Protein AF-A0A9Q9FBP3-F1 (afdb_monomer)

InterPro domains:
  IPR009071 High mobility group box domain [PF00505] (24-91)
  IPR009071 High mobility group box domain [PF00505] (120-173)
  IPR009071 High mobility group box domain [PS50118] (24-91)
  IPR009071 High mobility group box domain [PS50118] (116-171)
  IPR009071 High mobility group box domain [SM00398] (23-92)
  IPR009071 High mobility group box domain [SM00398] (115-180)
  IPR036910 High mobility group box domain superfamily [G3DSA:1.10.30.10] (6-109)
  IPR036910 High mobility group box domain superfamily [G3DSA:1.10.30.10] (110-177)
  IPR036910 High mobility group box domain superfamily [SSF47095] (11-102)
  IPR036910 High mobility group box domain superfamily [SSF47095] (113-172)
  IPR050342 High Mobility Group Box (HMGB) [PTHR48112] (10-95)

pLDDT: mean 87.22, std 14.71, range [35.69, 97.06]

Sequence (181 aa):
MVTEKSKKPKSKTAVKRRKDPNAPKKPMSGYFIFGQEQRKKNEELSKLPVAEQGRAISEMWKKLTDEEREEYNKISNKERELYQAKVEEYKKSAEYHEYLEKVAADEEAAGKKKKGVKKVTGYNEFFKAVRKAVSEENPNFTMMETTSAVAKRWKELSDDEKAVYNKIAEEKNVKAGLVGR

Solvent-accessible surface area (backbone atoms only — not comparable to full-atom values): 10666 Å² total; per-residue (Å²): 137,84,83,80,79,81,78,76,79,81,73,78,80,73,82,78,75,8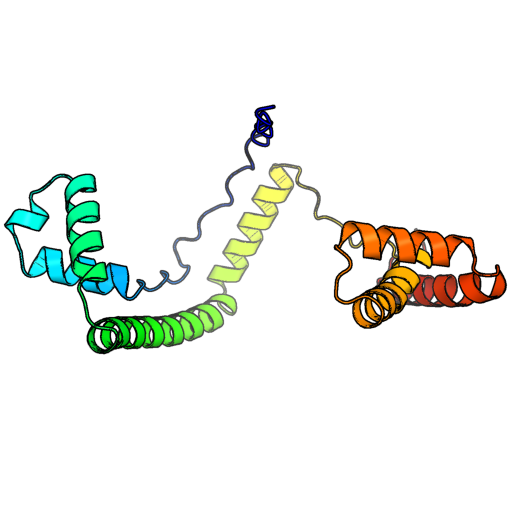3,81,71,89,84,58,76,74,81,60,59,51,24,69,54,51,50,45,51,49,49,37,70,75,30,61,68,52,56,71,42,58,71,70,58,35,52,51,54,44,52,55,53,59,70,70,48,52,72,68,64,49,46,52,34,40,51,55,24,48,54,44,41,52,55,41,49,53,51,44,60,52,44,67,71,36,69,69,45,51,54,49,50,51,53,50,50,53,54,34,54,76,67,65,55,72,77,84,68,89,72,78,56,45,22,64,59,50,45,45,60,61,43,40,53,52,46,40,67,79,34,73,84,52,49,75,68,54,37,51,50,53,38,55,50,53,62,69,72,50,53,71,70,63,49,45,56,28,35,49,56,18,48,55,52,22,48,77,67,70,68,63,90,129

Nearest PDB structures (foldseek):
  5jgh-assembly1_A  TM=6.356E-01  e=1.371E-04  Saccharomyces cerevisiae S288C
  6t78-assembly1_A  TM=9.106E-01  e=2.475E-02  Homo sapiens
  6l6y-assembly2_F  TM=9.025E-01  e=7.412E-02  Mus musculus
  6jrp-assembly2_D  TM=8.856E-01  e=2.095E-01  Homo sapiens
  7m5w-assembly1_A  TM=4.058E-01  e=2.639E-01  Homo sapiens

Mean predicted aligned error: 12.01 Å

Organism: Encephalitozoon hellem (NCBI:txid27973)

Radius of gyration: 26.15 Å; Cα contacts (8 Å, |Δi|>4): 112; chains: 1; bounding box: 51×41×74 Å

Structure (mmCIF, N/CA/C/O backbone):
data_AF-A0A9Q9FBP3-F1
#
_entry.id   AF-A0A9Q9FBP3-F1
#
loop_
_atom_site.group_PDB
_atom_site.id
_atom_site.type_symbol
_atom_site.label_atom_id
_atom_site.label_alt_id
_atom_site.label_comp_id
_atom_site.label_asym_id
_atom_site.label_entity_id
_atom_site.label_seq_id
_atom_site.pdbx_PDB_ins_code
_atom_site.Cartn_x
_atom_site.Cartn_y
_atom_site.Cartn_z
_atom_site.occupancy
_atom_site.B_iso_or_equiv
_atom_site.auth_seq_id
_atom_site.auth_comp_id
_atom_site.auth_asym_id
_atom_site.auth_atom_id
_atom_site.pdbx_PDB_model_num
ATOM 1 N N . MET A 1 1 ? -27.778 -25.414 -9.910 1.00 37.84 1 MET A N 1
ATOM 2 C CA . MET A 1 1 ? -26.345 -25.641 -10.202 1.00 37.84 1 MET A CA 1
ATOM 3 C C . MET A 1 1 ? -25.537 -24.716 -9.304 1.00 37.84 1 MET A C 1
ATOM 5 O O . MET A 1 1 ? -25.553 -23.512 -9.517 1.00 37.84 1 MET A O 1
ATOM 9 N N . VAL A 1 2 ? -24.952 -25.243 -8.226 1.00 38.62 2 VAL A N 1
ATOM 10 C CA . VAL A 1 2 ? -24.187 -24.454 -7.246 1.00 38.62 2 VAL A CA 1
ATOM 11 C C . VAL A 1 2 ? -22.734 -24.443 -7.707 1.00 38.62 2 VAL A C 1
ATOM 13 O O . VAL A 1 2 ? -22.099 -25.490 -7.771 1.00 38.62 2 VAL A O 1
ATOM 16 N N . THR A 1 3 ? -22.219 -23.278 -8.097 1.00 38.94 3 THR A N 1
ATOM 17 C CA . THR A 1 3 ? -20.833 -23.137 -8.554 1.00 38.94 3 THR A CA 1
ATOM 18 C C . THR A 1 3 ? -19.877 -23.276 -7.373 1.00 38.94 3 THR A C 1
ATOM 20 O O . THR A 1 3 ? -19.788 -22.390 -6.518 1.00 38.94 3 THR A O 1
ATOM 23 N N . GLU A 1 4 ? -19.157 -24.391 -7.341 1.00 35.69 4 GLU A N 1
ATOM 24 C CA . GLU A 1 4 ? -18.071 -24.671 -6.413 1.00 35.69 4 GLU A CA 1
ATOM 25 C C . GLU A 1 4 ? -16.919 -23.670 -6.618 1.00 35.69 4 GLU A C 1
ATOM 27 O O . GLU A 1 4 ? -16.245 -23.640 -7.650 1.00 35.69 4 GLU A O 1
ATOM 32 N N . LYS A 1 5 ? -16.700 -22.795 -5.628 1.00 42.22 5 LYS A N 1
ATOM 33 C CA . LYS A 1 5 ? -15.559 -21.871 -5.606 1.00 42.22 5 LYS A CA 1
ATOM 34 C C . LYS A 1 5 ? -14.279 -22.661 -5.330 1.00 42.22 5 LYS A C 1
ATOM 36 O O . LYS A 1 5 ? -13.933 -22.918 -4.179 1.00 42.22 5 LYS A O 1
ATOM 41 N N . SER A 1 6 ? -13.558 -22.990 -6.399 1.00 40.69 6 SER A N 1
ATOM 42 C CA . SER A 1 6 ? -12.201 -23.543 -6.363 1.00 40.69 6 SER A CA 1
ATOM 43 C C . SER A 1 6 ? -11.277 -22.694 -5.470 1.00 40.69 6 SER A C 1
ATOM 45 O O . SER A 1 6 ? -10.972 -21.531 -5.762 1.00 40.69 6 SER A O 1
ATOM 47 N N . LYS A 1 7 ? -10.850 -23.262 -4.332 1.00 44.09 7 LYS A N 1
ATOM 48 C CA . LYS A 1 7 ? -9.853 -22.666 -3.431 1.00 44.09 7 LYS A CA 1
ATOM 49 C C . LYS A 1 7 ? -8.485 -22.731 -4.112 1.00 44.09 7 LYS A C 1
ATOM 51 O O . LYS A 1 7 ? -7.879 -23.795 -4.190 1.00 44.09 7 LYS A O 1
ATOM 56 N N . LYS A 1 8 ? -7.972 -21.579 -4.561 1.00 42.16 8 LYS A N 1
ATOM 57 C CA . LYS A 1 8 ? -6.578 -21.446 -5.019 1.00 42.16 8 LYS A CA 1
ATOM 58 C C . LYS A 1 8 ? -5.611 -21.986 -3.947 1.00 42.16 8 LYS A C 1
ATOM 60 O O . LYS A 1 8 ? -5.761 -21.621 -2.776 1.00 42.16 8 LYS A O 1
ATOM 65 N N . PRO A 1 9 ? -4.596 -22.788 -4.317 1.00 40.78 9 PRO A N 1
ATOM 66 C CA . PRO A 1 9 ? -3.584 -23.243 -3.373 1.00 40.78 9 PRO A CA 1
ATOM 67 C C . PRO A 1 9 ? -2.796 -22.041 -2.833 1.00 40.78 9 PRO A C 1
ATOM 69 O O . PRO A 1 9 ? -2.360 -21.172 -3.593 1.00 40.78 9 PRO A O 1
ATOM 72 N N . LYS A 1 10 ? -2.624 -21.979 -1.505 1.00 47.78 10 LYS A N 1
ATOM 73 C CA . LYS A 1 10 ? -1.784 -20.970 -0.846 1.00 47.78 10 LYS A CA 1
ATOM 74 C C . LYS A 1 10 ? -0.355 -21.117 -1.372 1.00 47.78 10 LYS A C 1
ATOM 76 O O . LYS A 1 10 ? 0.233 -22.191 -1.276 1.00 47.78 10 LYS A O 1
ATOM 81 N N . SER A 1 11 ? 0.188 -20.048 -1.955 1.00 46.25 11 SER A N 1
ATOM 82 C CA . SER A 1 11 ? 1.556 -20.036 -2.473 1.00 46.25 11 SER A CA 1
ATOM 83 C C . SER A 1 11 ? 2.546 -20.429 -1.377 1.00 46.25 11 SER A C 1
ATOM 85 O O . SER A 1 11 ? 2.450 -19.917 -0.259 1.00 46.25 11 SER A O 1
ATOM 87 N N . LYS A 1 12 ? 3.511 -21.288 -1.727 1.00 48.78 12 LYS A N 1
ATOM 88 C CA . LYS A 1 12 ? 4.673 -21.645 -0.903 1.00 48.78 12 LYS A CA 1
ATOM 89 C C . LYS A 1 12 ? 5.255 -20.385 -0.248 1.00 48.78 12 LYS A C 1
ATOM 91 O O . LYS A 1 12 ? 5.416 -19.355 -0.901 1.00 48.78 12 LYS A O 1
ATOM 96 N N . THR A 1 13 ? 5.483 -20.481 1.054 1.00 48.34 13 THR A N 1
ATOM 97 C CA . THR A 1 13 ? 5.860 -19.435 2.008 1.00 48.34 13 THR A CA 1
ATOM 98 C C . THR A 1 13 ? 6.880 -18.461 1.418 1.00 48.34 13 THR A C 1
ATOM 100 O O . THR A 1 13 ? 8.051 -18.789 1.242 1.00 48.34 13 THR A O 1
ATOM 103 N N . ALA A 1 14 ? 6.443 -17.242 1.098 1.00 61.56 14 ALA A N 1
ATOM 104 C CA . AL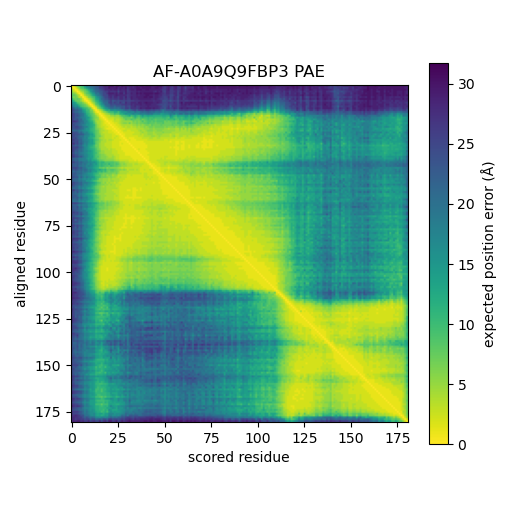A A 1 14 ? 7.366 -16.170 0.768 1.00 61.56 14 ALA A CA 1
ATOM 105 C C . ALA A 1 14 ? 8.224 -15.893 2.010 1.00 61.56 14 ALA A C 1
ATOM 107 O O . ALA A 1 14 ? 7.682 -15.534 3.054 1.00 61.56 14 ALA A O 1
ATOM 108 N N . VAL A 1 15 ? 9.546 -16.069 1.900 1.00 61.50 15 VAL A N 1
ATOM 109 C CA . VAL A 1 15 ? 10.504 -15.665 2.943 1.00 61.50 15 VAL A CA 1
ATOM 110 C C . VAL A 1 15 ? 10.165 -14.237 3.371 1.00 61.50 15 VAL A C 1
ATOM 112 O O . VAL A 1 15 ? 10.168 -13.325 2.532 1.00 61.50 15 VAL A O 1
ATOM 115 N N . LYS A 1 16 ? 9.791 -14.078 4.645 1.00 74.00 16 LYS A N 1
ATOM 116 C CA . LYS A 1 16 ? 9.360 -12.808 5.231 1.00 74.00 16 LYS A CA 1
ATOM 117 C C . LYS A 1 16 ? 10.550 -11.855 5.201 1.00 74.00 16 LYS A C 1
ATOM 119 O O . LYS A 1 16 ? 11.597 -12.171 5.750 1.00 74.00 16 LYS A O 1
ATOM 124 N N . ARG A 1 17 ? 10.398 -10.709 4.532 1.00 81.31 17 ARG A N 1
ATOM 125 C CA . ARG A 1 17 ? 11.453 -9.687 4.483 1.00 81.31 17 ARG A CA 1
ATOM 126 C C . ARG A 1 17 ? 11.797 -9.200 5.893 1.00 81.31 17 ARG A C 1
ATOM 128 O O . ARG A 1 17 ? 10.901 -9.080 6.736 1.00 81.31 17 ARG A O 1
ATOM 135 N N . ARG A 1 18 ? 13.078 -8.886 6.111 1.00 88.25 18 ARG A N 1
ATOM 136 C CA . ARG A 1 18 ? 13.599 -8.272 7.338 1.00 88.25 18 ARG A CA 1
ATOM 137 C C . ARG A 1 18 ? 12.779 -7.037 7.713 1.00 88.25 18 ARG A C 1
ATOM 139 O O . ARG A 1 18 ? 12.443 -6.220 6.853 1.00 88.25 18 ARG A O 1
ATOM 146 N N . LYS A 1 19 ? 12.451 -6.906 8.998 1.00 89.06 19 LYS A N 1
ATOM 147 C CA . LYS A 1 19 ? 11.794 -5.717 9.550 1.00 89.06 19 LYS A CA 1
ATOM 148 C C . LYS A 1 19 ? 12.861 -4.695 9.933 1.00 89.06 19 LYS A C 1
ATOM 150 O O . LYS A 1 19 ? 13.826 -5.062 10.589 1.00 89.06 19 LYS A O 1
ATOM 155 N N . ASP A 1 20 ? 12.661 -3.444 9.539 1.00 91.19 20 ASP A N 1
ATOM 156 C CA . ASP A 1 20 ? 13.506 -2.338 9.979 1.00 91.19 20 ASP A CA 1
ATOM 157 C C . ASP A 1 20 ? 13.007 -1.772 11.331 1.00 91.19 20 ASP A C 1
ATOM 159 O O . ASP A 1 20 ? 11.808 -1.464 11.425 1.00 91.19 20 ASP A O 1
ATOM 163 N N . PRO A 1 21 ? 13.864 -1.675 12.370 1.00 91.50 21 PRO A N 1
ATOM 164 C CA . PRO A 1 21 ? 13.528 -1.069 13.662 1.00 91.50 21 PRO A CA 1
ATOM 165 C C . PRO A 1 21 ? 13.537 0.475 13.675 1.00 91.50 21 PRO A C 1
ATOM 167 O O . PRO A 1 21 ? 12.814 1.064 14.475 1.00 91.50 21 PRO A O 1
ATOM 170 N N . ASN A 1 22 ? 14.304 1.115 12.794 1.00 90.88 22 ASN A N 1
ATOM 171 C CA . ASN A 1 22 ? 14.457 2.565 12.640 1.00 90.88 22 ASN A CA 1
ATOM 172 C C . ASN A 1 22 ? 13.390 3.184 11.720 1.00 90.88 22 ASN A C 1
ATOM 174 O O . ASN A 1 22 ? 13.191 4.400 11.717 1.00 90.88 22 ASN A O 1
ATOM 178 N N . ALA A 1 23 ? 12.677 2.364 10.943 1.00 92.69 23 ALA A N 1
ATOM 179 C CA . ALA A 1 23 ? 11.599 2.843 10.088 1.00 92.69 23 ALA A CA 1
ATOM 180 C C . ALA A 1 23 ? 10.486 3.537 10.905 1.00 92.69 23 ALA A C 1
ATOM 182 O O . ALA A 1 23 ? 9.965 2.946 11.860 1.00 92.69 23 ALA A O 1
ATOM 183 N N . PRO A 1 24 ? 10.028 4.738 10.488 1.00 93.81 24 PRO A N 1
ATOM 184 C CA . PRO A 1 24 ? 8.934 5.431 11.152 1.00 93.81 24 PRO A CA 1
ATOM 185 C C . PRO A 1 24 ? 7.703 4.530 11.322 1.00 93.81 24 PRO A C 1
ATOM 187 O O . PRO A 1 24 ? 7.322 3.760 10.428 1.00 93.81 24 PRO A O 1
ATOM 190 N N . LYS A 1 25 ? 7.046 4.633 12.480 1.00 93.31 25 LYS A N 1
ATOM 191 C CA . LYS A 1 25 ? 5.833 3.865 12.7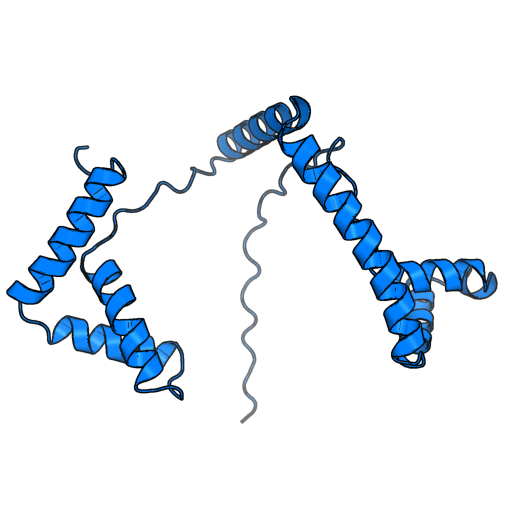77 1.00 93.31 25 LYS A CA 1
ATOM 192 C C . LYS A 1 25 ? 4.645 4.450 12.018 1.00 93.31 25 LYS A C 1
ATOM 194 O O . LYS A 1 25 ? 4.432 5.657 12.034 1.00 93.31 25 LYS A O 1
ATOM 199 N N . LYS A 1 26 ? 3.860 3.583 11.372 1.00 93.50 26 LYS A N 1
ATOM 200 C CA . LYS A 1 26 ? 2.644 3.995 10.659 1.00 93.50 26 LYS A CA 1
ATOM 201 C C . LYS A 1 26 ? 1.638 4.632 11.630 1.00 93.50 26 LYS A C 1
ATOM 203 O O . LYS A 1 26 ? 1.470 4.090 12.727 1.00 93.50 26 LYS A O 1
ATOM 208 N N . PRO A 1 27 ? 0.961 5.718 11.222 1.00 94.69 27 PRO A N 1
ATOM 209 C CA . PRO A 1 27 ? -0.069 6.361 12.027 1.00 94.69 27 PRO A CA 1
ATOM 210 C C . PRO A 1 27 ? -1.285 5.444 12.166 1.00 94.69 27 PRO A C 1
ATOM 212 O O . PRO A 1 27 ? -1.474 4.503 11.383 1.00 94.69 27 PRO A O 1
ATOM 215 N N . MET A 1 28 ? -2.118 5.720 13.164 1.00 95.00 28 MET A N 1
ATOM 216 C CA . MET A 1 28 ? -3.365 4.986 13.356 1.00 95.00 28 MET A CA 1
ATOM 217 C C . MET A 1 28 ? -4.454 5.537 12.433 1.00 95.00 28 MET A C 1
ATOM 219 O O . MET A 1 28 ? -4.471 6.723 12.109 1.00 95.00 28 MET A O 1
ATOM 223 N N . SER A 1 29 ? -5.370 4.674 11.987 1.00 96.31 29 SER A N 1
ATOM 224 C CA . SER A 1 29 ? -6.563 5.139 11.270 1.00 96.31 29 SER A CA 1
ATOM 225 C C . SER A 1 29 ? -7.538 5.815 12.237 1.00 96.31 29 SER A C 1
ATOM 227 O O . SER A 1 29 ? -7.514 5.511 13.432 1.00 96.31 29 SER A O 1
ATOM 229 N N . GLY A 1 30 ? -8.451 6.647 11.723 1.00 96.44 30 GLY A N 1
ATOM 230 C CA . GLY A 1 30 ? -9.498 7.288 12.533 1.00 96.44 30 GLY A CA 1
ATOM 231 C C . GLY A 1 30 ? -10.260 6.292 13.416 1.00 96.44 30 GLY A C 1
ATOM 232 O O . GLY A 1 30 ? -10.388 6.496 14.618 1.00 96.44 30 GLY A O 1
ATOM 233 N N . TYR A 1 31 ? -10.627 5.134 12.859 1.00 96.56 31 TYR A N 1
ATOM 234 C CA . TYR A 1 31 ? -11.240 4.031 13.610 1.00 96.56 31 TYR A CA 1
ATOM 235 C C . TYR A 1 31 ? -10.404 3.546 14.809 1.00 96.56 31 TYR A C 1
ATOM 237 O O . TYR A 1 31 ? -10.941 3.307 15.890 1.00 96.56 31 TYR A O 1
ATOM 245 N N . PHE A 1 32 ? -9.087 3.383 14.648 1.00 96.12 32 PHE A N 1
ATOM 246 C CA . PHE A 1 32 ? -8.222 2.942 15.747 1.00 96.12 32 PHE A CA 1
ATOM 247 C C . PHE A 1 32 ? -8.003 4.042 16.787 1.00 96.12 32 PHE A C 1
ATOM 249 O O . PHE A 1 32 ? -7.893 3.723 17.971 1.00 96.12 32 PHE A O 1
ATOM 256 N N . ILE A 1 33 ? -7.970 5.309 16.365 1.00 96.69 33 ILE A N 1
ATOM 257 C CA . ILE A 1 33 ? -7.927 6.467 17.268 1.00 96.69 33 ILE A CA 1
ATOM 258 C C . ILE A 1 33 ? -9.190 6.473 18.135 1.00 96.69 33 ILE A C 1
ATOM 260 O O . ILE A 1 33 ? -9.081 6.419 19.360 1.00 96.69 33 ILE A O 1
ATOM 264 N N . PHE A 1 34 ? -10.368 6.394 17.511 1.00 96.75 34 PHE A N 1
ATOM 265 C CA . PHE A 1 34 ? -11.647 6.251 18.207 1.00 96.75 34 PHE A CA 1
ATOM 266 C C . PHE A 1 34 ? -11.654 5.048 19.152 1.00 96.75 34 PHE A C 1
ATOM 268 O O . PHE A 1 34 ? -11.988 5.174 20.326 1.00 96.75 34 PHE A O 1
ATOM 275 N N . GLY A 1 35 ? -11.223 3.876 18.683 1.00 95.94 35 GLY A N 1
ATOM 276 C CA . GLY A 1 35 ? -11.174 2.674 19.510 1.00 95.94 35 GLY A CA 1
ATOM 277 C C . GLY A 1 35 ? -10.257 2.806 20.730 1.00 95.94 35 GLY A C 1
ATOM 278 O O . GLY A 1 35 ? -10.575 2.271 21.790 1.00 95.94 35 GLY A O 1
ATOM 279 N N . GLN A 1 36 ? -9.133 3.521 20.621 1.00 95.56 36 GLN A N 1
ATOM 280 C CA . GLN A 1 36 ? -8.300 3.837 21.785 1.00 95.56 36 GLN A CA 1
ATOM 281 C C . GLN A 1 36 ? -9.003 4.786 22.752 1.00 95.56 36 GLN A C 1
ATOM 283 O O . GLN A 1 36 ? -8.917 4.575 23.959 1.00 95.56 36 GLN A O 1
ATOM 288 N N . GLU A 1 37 ? -9.706 5.800 22.247 1.00 95.56 37 GLU A N 1
ATOM 289 C CA . GLU A 1 37 ? -10.491 6.692 23.098 1.00 95.56 37 GLU A CA 1
ATOM 290 C C . GLU A 1 37 ? -11.603 5.950 23.834 1.00 95.56 37 GLU A C 1
ATOM 292 O O . GLU A 1 37 ? -11.755 6.137 25.036 1.00 95.56 37 GLU A O 1
ATOM 297 N N . GLN A 1 38 ? -12.338 5.066 23.158 1.00 95.19 38 GLN A N 1
ATOM 298 C CA . GLN A 1 38 ? -13.415 4.304 23.791 1.00 95.19 38 GLN A CA 1
ATOM 299 C C . GLN A 1 38 ? -12.895 3.369 24.883 1.00 95.19 38 GLN A C 1
ATOM 301 O O . GLN A 1 38 ? -13.497 3.285 25.948 1.00 95.19 38 GLN A O 1
ATOM 306 N N . ARG A 1 39 ? -11.738 2.726 24.678 1.00 93.38 39 ARG A N 1
ATOM 307 C CA . ARG A 1 39 ? -11.090 1.923 25.733 1.00 93.38 39 ARG A CA 1
ATOM 308 C C . ARG A 1 39 ? -10.626 2.761 26.924 1.00 93.38 39 ARG A C 1
ATOM 310 O O . ARG A 1 39 ? -10.617 2.254 28.035 1.00 93.38 39 ARG A O 1
ATOM 317 N N . LYS A 1 40 ? -10.219 4.016 26.702 1.00 93.81 40 LYS A N 1
ATOM 318 C CA . LYS A 1 40 ? -9.843 4.943 27.785 1.00 93.81 40 LYS A CA 1
ATOM 319 C C . LYS A 1 40 ? -11.064 5.477 28.532 1.00 93.81 40 LYS A C 1
ATOM 321 O O . LYS A 1 40 ? -11.003 5.646 29.741 1.00 93.81 40 LYS A O 1
ATOM 326 N N . LYS A 1 41 ? -12.152 5.756 27.808 1.00 93.62 41 LYS A N 1
ATOM 327 C CA . LYS A 1 41 ? -13.414 6.274 28.355 1.00 93.62 41 LYS A CA 1
ATOM 328 C C . LYS A 1 41 ? -14.202 5.195 29.102 1.00 93.62 41 LYS A C 1
ATOM 330 O O . LYS A 1 41 ? -14.911 5.517 30.046 1.00 93.62 41 LYS A O 1
ATOM 335 N N . ASN A 1 42 ? -14.086 3.935 28.685 1.00 91.88 42 ASN A N 1
ATOM 336 C CA . ASN A 1 42 ? -14.807 2.812 29.267 1.00 91.88 42 ASN A CA 1
ATOM 337 C C . ASN A 1 42 ? -13.826 1.733 29.755 1.00 91.88 42 ASN A C 1
ATOM 339 O O . ASN A 1 42 ? -13.356 0.894 28.984 1.00 91.88 42 ASN A O 1
ATOM 343 N N . GLU A 1 43 ? -13.530 1.755 31.055 1.00 91.44 43 GLU A N 1
ATOM 344 C CA . GLU A 1 43 ? -12.624 0.794 31.690 1.00 91.44 43 GLU A CA 1
ATOM 345 C C . GLU A 1 43 ? -13.148 -0.647 31.580 1.00 91.44 43 GLU A C 1
ATOM 347 O O . GLU A 1 43 ? -12.374 -1.571 31.330 1.00 91.44 43 GLU A O 1
ATOM 352 N N . GLU A 1 44 ? -14.463 -0.848 31.661 1.00 90.12 44 GLU A N 1
ATOM 353 C CA . GLU A 1 44 ? -15.080 -2.170 31.526 1.00 90.12 44 GLU A CA 1
ATOM 354 C C . GLU A 1 44 ? -14.873 -2.733 30.118 1.00 90.12 44 GLU A C 1
ATOM 356 O O . GLU A 1 44 ? -14.512 -3.899 29.957 1.00 90.12 44 GLU A O 1
ATOM 361 N N . LEU A 1 45 ? -14.970 -1.882 29.089 1.00 90.62 45 LEU A N 1
ATOM 362 C CA . LEU A 1 45 ? -14.602 -2.250 27.722 1.00 90.62 45 LEU A CA 1
ATOM 363 C C . LEU A 1 45 ? -13.126 -2.663 27.636 1.00 90.62 45 LEU A C 1
ATOM 365 O O . LEU A 1 45 ? -12.802 -3.584 26.895 1.00 90.62 45 LEU A O 1
ATOM 369 N N . SER A 1 46 ? -12.226 -2.029 28.390 1.00 90.25 46 SER A N 1
ATOM 370 C CA . SER A 1 46 ? -10.796 -2.371 28.377 1.00 90.25 46 SER A CA 1
ATOM 371 C C . SER A 1 46 ? -10.476 -3.728 29.026 1.00 90.25 46 SER A C 1
ATOM 373 O O . SER A 1 46 ? -9.497 -4.367 28.632 1.00 90.25 46 SER A O 1
ATOM 375 N N . LYS A 1 47 ? -11.321 -4.191 29.959 1.00 92.50 47 LYS A N 1
ATOM 376 C CA . LYS A 1 47 ? -11.196 -5.484 30.658 1.00 92.50 47 LYS A CA 1
ATOM 377 C C . LYS A 1 47 ? -11.730 -6.664 29.845 1.00 92.50 47 LYS A C 1
ATOM 379 O O . LYS A 1 47 ? -11.360 -7.807 30.109 1.00 92.50 47 LYS A O 1
ATOM 384 N N . LEU A 1 48 ? -12.583 -6.410 28.850 1.00 93.50 48 LEU A N 1
ATOM 385 C CA . LEU A 1 48 ? -13.116 -7.459 27.982 1.00 93.50 48 LEU A CA 1
ATOM 386 C C . LEU A 1 48 ? -12.018 -8.102 27.116 1.00 93.50 48 LEU A C 1
ATOM 388 O O . LEU A 1 48 ? -11.015 -7.460 26.797 1.00 93.50 48 LEU A O 1
ATOM 392 N N . PRO A 1 49 ? -12.207 -9.343 26.635 1.00 96.19 49 PRO A N 1
ATOM 393 C CA . PRO A 1 49 ? -11.313 -9.938 25.646 1.00 96.19 49 PRO A CA 1
ATOM 394 C C . PRO A 1 49 ? -11.212 -9.071 24.386 1.00 96.19 49 PRO A C 1
ATOM 396 O O . PRO A 1 49 ? -12.221 -8.566 23.897 1.00 96.19 49 PRO A O 1
ATOM 399 N N . VAL A 1 50 ? -10.014 -8.950 23.801 1.00 93.12 50 VAL A N 1
ATOM 400 C CA . VAL A 1 50 ? -9.734 -8.074 22.638 1.00 93.12 50 VAL A CA 1
ATOM 401 C C . VAL A 1 50 ? -10.731 -8.264 21.484 1.00 93.12 50 VAL A C 1
ATOM 403 O O . VAL A 1 50 ? -11.090 -7.295 20.812 1.00 93.12 50 VAL A O 1
ATOM 406 N N . ALA A 1 51 ? -11.204 -9.494 21.265 1.00 95.12 51 ALA A N 1
ATOM 407 C CA . ALA A 1 51 ? -12.222 -9.798 20.262 1.00 95.12 51 ALA A CA 1
ATOM 408 C C . ALA A 1 51 ? -13.565 -9.099 20.550 1.00 95.12 51 ALA A C 1
ATOM 410 O O . ALA A 1 51 ? -14.132 -8.481 19.648 1.00 95.12 51 ALA A O 1
ATOM 411 N N . GLU A 1 52 ? -14.036 -9.137 21.797 1.00 95.12 52 GLU A N 1
ATOM 412 C CA . GLU A 1 52 ? -15.277 -8.478 22.221 1.00 95.12 52 GLU A CA 1
ATOM 413 C C . GLU A 1 52 ? -15.122 -6.954 22.236 1.00 95.12 52 GLU A C 1
ATOM 415 O O . GLU A 1 52 ? -16.014 -6.245 21.771 1.00 95.12 52 GLU A O 1
ATOM 420 N N . GLN A 1 53 ? -13.947 -6.441 22.632 1.00 94.62 53 GLN A N 1
ATOM 421 C CA . GLN A 1 53 ? -13.6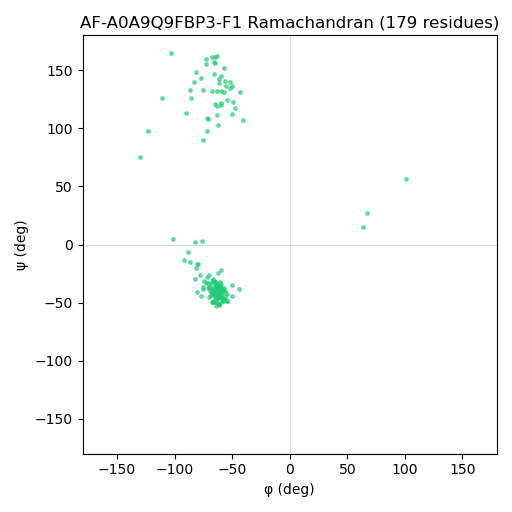45 -5.010 22.499 1.00 94.62 53 GLN A CA 1
ATOM 422 C C . GLN A 1 53 ? -13.785 -4.550 21.048 1.00 94.62 53 GLN A C 1
ATOM 424 O O . GLN A 1 53 ? -14.399 -3.525 20.761 1.00 94.62 53 GLN A O 1
ATOM 429 N N . GLY A 1 54 ? -13.206 -5.316 20.117 1.00 95.12 54 GLY A N 1
ATOM 430 C CA . GLY A 1 54 ? -13.258 -5.016 18.692 1.00 95.12 54 GLY A CA 1
ATOM 431 C C . GLY A 1 54 ? -14.687 -4.996 1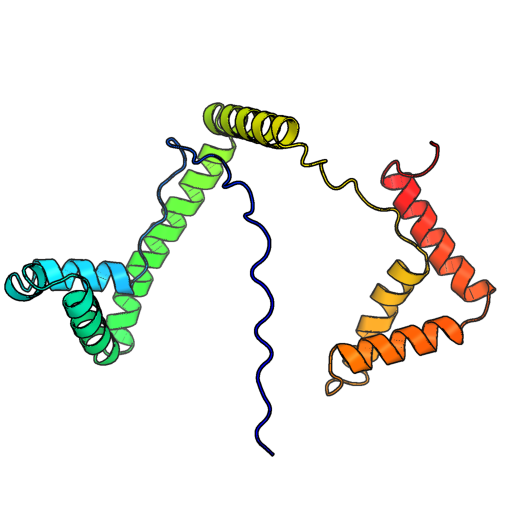8.152 1.00 95.12 54 GLY A C 1
ATOM 432 O O . GLY A 1 54 ? -15.015 -4.105 17.368 1.00 95.12 54 GLY A O 1
ATOM 433 N N . ARG A 1 55 ? -15.540 -5.932 18.590 1.00 96.19 55 ARG A N 1
ATOM 434 C CA . ARG A 1 55 ? -16.963 -5.968 18.215 1.00 96.19 55 ARG A CA 1
ATOM 435 C C . ARG A 1 55 ? -17.708 -4.740 18.729 1.00 96.19 55 ARG A C 1
ATOM 437 O O . ARG A 1 55 ? -18.284 -4.024 17.915 1.00 96.19 55 ARG A O 1
ATOM 444 N N . ALA A 1 56 ? -17.608 -4.444 20.023 1.00 95.62 56 ALA A N 1
ATOM 445 C CA . ALA A 1 56 ? -18.279 -3.294 20.625 1.00 95.62 56 ALA A CA 1
ATOM 446 C C . ALA A 1 56 ? -17.837 -1.963 19.985 1.00 95.62 56 ALA A C 1
ATOM 448 O O . ALA A 1 56 ? -18.677 -1.156 19.591 1.00 95.62 56 ALA A O 1
ATOM 449 N N . ILE A 1 57 ? -16.529 -1.759 19.777 1.00 96.62 57 ILE A N 1
ATOM 450 C CA . ILE A 1 57 ? -15.999 -0.556 19.107 1.00 96.62 57 ILE A CA 1
ATOM 451 C C . ILE A 1 57 ? -16.499 -0.466 17.659 1.00 96.62 57 ILE A C 1
ATOM 453 O O . ILE A 1 57 ? -16.830 0.623 17.193 1.00 96.62 57 ILE A O 1
ATOM 457 N N . SER A 1 58 ? -16.593 -1.595 16.947 1.00 96.69 58 SER A N 1
ATOM 458 C CA . SER A 1 58 ? -17.124 -1.620 15.577 1.00 96.69 58 SER A CA 1
ATOM 459 C C . SER A 1 58 ? -18.588 -1.187 15.525 1.00 96.69 58 SER A C 1
ATOM 461 O O . SER A 1 58 ? -18.983 -0.477 14.601 1.00 96.69 58 SER A O 1
ATOM 463 N N . GLU A 1 59 ? -19.402 -1.609 16.494 1.00 96.44 59 GLU A N 1
ATOM 464 C CA . GLU A 1 59 ? -20.802 -1.192 16.589 1.00 96.44 59 GLU A CA 1
ATOM 465 C C . GLU A 1 59 ? -20.936 0.286 16.948 1.00 96.44 59 GLU A C 1
ATOM 467 O O . GLU A 1 59 ? -21.723 0.991 16.318 1.00 96.44 59 GLU A O 1
ATOM 472 N N . MET A 1 60 ? -20.137 0.777 17.899 1.00 95.44 60 MET A N 1
ATOM 473 C CA . MET A 1 60 ? -20.114 2.197 18.256 1.00 95.44 60 MET A CA 1
ATOM 474 C C . MET A 1 60 ? -19.696 3.065 17.064 1.00 95.44 60 MET A C 1
ATOM 476 O O . MET A 1 60 ? -20.366 4.044 16.759 1.00 95.44 60 MET A O 1
ATOM 480 N N . TRP A 1 61 ? -18.657 2.665 16.325 1.00 96.81 61 TRP A N 1
ATOM 481 C CA . TRP A 1 61 ? -18.195 3.387 15.135 1.00 96.81 61 TRP A CA 1
ATOM 482 C C . TRP A 1 61 ? -19.261 3.473 14.040 1.00 96.81 61 TRP A C 1
ATOM 484 O O . TRP A 1 61 ? -19.381 4.493 13.370 1.00 96.81 61 TRP A O 1
ATOM 494 N N . LYS A 1 62 ? -20.058 2.415 13.848 1.00 96.38 62 LYS A N 1
ATOM 495 C CA . LYS A 1 62 ? -21.165 2.430 12.879 1.00 96.38 62 LYS A CA 1
ATOM 496 C C . LYS A 1 62 ? -22.281 3.395 13.275 1.00 96.38 62 LYS A C 1
ATOM 498 O O . LYS A 1 62 ? -22.939 3.905 12.376 1.00 96.38 62 LYS A O 1
ATOM 503 N N . LYS A 1 63 ? -22.481 3.614 14.578 1.00 96.50 63 LYS A N 1
ATOM 504 C CA . LYS A 1 63 ? -23.496 4.521 15.131 1.00 96.50 63 LYS A CA 1
ATOM 505 C C . LYS A 1 63 ? -23.070 5.991 15.121 1.00 96.50 63 LYS A C 1
ATOM 507 O O . LYS A 1 63 ? -23.942 6.838 15.256 1.00 96.50 63 LYS A O 1
ATOM 512 N N . LEU A 1 64 ? -21.775 6.286 14.965 1.00 95.38 64 LEU A N 1
ATOM 513 C CA . LEU A 1 64 ? -21.299 7.661 14.813 1.00 95.38 64 LEU A CA 1
ATOM 514 C C . LEU A 1 64 ? -21.887 8.304 13.560 1.00 95.38 64 LEU A C 1
ATOM 516 O O . LEU A 1 64 ? -21.958 7.664 12.500 1.00 95.38 64 LEU A O 1
ATOM 520 N N . THR A 1 65 ? -22.203 9.587 13.679 1.00 97.06 65 THR A N 1
ATOM 521 C CA . THR A 1 65 ? -22.525 10.444 12.538 1.00 97.06 65 THR A CA 1
ATOM 522 C C . THR A 1 65 ? -21.323 10.577 11.602 1.00 97.06 65 THR A C 1
ATOM 524 O O . THR A 1 65 ? -20.175 10.295 11.969 1.00 97.06 65 THR A O 1
ATOM 527 N N . ASP A 1 66 ? -21.573 11.003 10.366 1.00 95.81 66 ASP A N 1
ATOM 528 C CA . ASP A 1 66 ? -20.494 11.243 9.407 1.00 95.81 66 ASP A CA 1
ATOM 529 C C . ASP A 1 66 ? -19.565 12.375 9.872 1.00 95.81 66 ASP A C 1
ATOM 531 O O . ASP A 1 66 ? -18.359 12.296 9.656 1.00 95.81 66 ASP A O 1
ATOM 535 N N . GLU A 1 67 ? -20.092 13.370 10.588 1.00 96.19 67 GLU A N 1
ATOM 536 C CA . GLU A 1 67 ? -19.327 14.497 11.135 1.00 96.19 67 GLU A CA 1
ATOM 537 C C . GLU A 1 67 ? -18.341 14.055 12.225 1.00 96.19 67 GLU A C 1
ATOM 539 O O . GLU A 1 67 ? -17.146 14.351 12.137 1.00 96.19 67 GLU A O 1
ATOM 544 N N . GLU A 1 68 ? -18.807 13.276 13.208 1.00 94.94 68 GLU A N 1
ATOM 545 C CA . GLU A 1 68 ? -17.953 12.720 14.270 1.00 94.94 68 GLU A CA 1
ATOM 546 C C . GLU A 1 68 ? -16.875 11.803 13.686 1.00 94.94 68 GLU A C 1
ATOM 548 O O . GLU A 1 68 ? -15.706 11.832 14.074 1.00 94.94 68 GLU A O 1
ATOM 553 N N . ARG A 1 69 ? -17.259 10.981 12.706 1.00 95.88 69 ARG A N 1
ATOM 554 C CA . ARG A 1 69 ? -16.336 10.084 12.007 1.00 95.88 69 ARG A CA 1
ATOM 555 C C . ARG A 1 69 ? -15.266 10.857 11.249 1.00 95.88 69 ARG A C 1
ATOM 557 O O . ARG A 1 69 ? -14.101 10.448 11.228 1.00 95.88 69 ARG A O 1
ATOM 564 N N . GLU A 1 70 ? -15.660 11.965 10.635 1.00 96.31 70 GLU A N 1
ATOM 565 C CA . GLU A 1 70 ? -14.770 12.823 9.874 1.00 96.31 70 GLU A CA 1
ATOM 566 C C . GLU A 1 70 ? -13.758 13.541 10.770 1.00 96.31 70 GLU A C 1
ATOM 568 O O . GLU A 1 70 ? -12.604 13.704 10.373 1.00 96.31 70 GLU A O 1
ATOM 573 N N . GLU A 1 71 ? -14.113 13.888 12.007 1.00 96.75 71 GLU A N 1
ATOM 574 C CA . GLU A 1 71 ? -13.154 14.421 12.982 1.00 96.75 71 GLU A CA 1
ATOM 575 C C . GLU A 1 71 ? -12.006 13.432 13.250 1.00 96.75 71 GLU A C 1
ATOM 577 O O . GLU A 1 71 ? -10.825 13.781 13.136 1.00 96.75 71 GLU A O 1
ATOM 582 N N . TYR A 1 72 ? -12.330 12.157 13.483 1.00 97.06 72 TYR A N 1
ATOM 583 C CA . TYR A 1 72 ? -11.317 11.112 13.651 1.00 97.06 72 TYR A CA 1
ATOM 584 C C . TYR A 1 72 ? -10.486 10.884 12.380 1.00 97.06 72 TYR A C 1
ATOM 586 O O . TYR A 1 72 ? -9.274 10.638 12.461 1.00 97.06 72 TYR A O 1
ATOM 594 N N . ASN A 1 73 ? -11.100 10.984 11.197 1.00 95.06 73 ASN A N 1
ATOM 595 C CA . ASN A 1 73 ? -10.378 10.905 9.926 1.00 95.06 73 ASN A CA 1
ATOM 596 C C . ASN A 1 73 ? -9.420 12.088 9.738 1.00 95.06 73 ASN A C 1
ATOM 598 O O . ASN A 1 73 ? -8.296 11.879 9.279 1.00 95.06 73 ASN A O 1
ATOM 602 N N . LYS A 1 74 ? -9.810 13.307 10.128 1.00 96.75 74 LYS A N 1
ATOM 603 C CA . LYS A 1 74 ? -8.951 14.501 10.081 1.00 96.75 74 LYS A CA 1
ATOM 604 C C . LYS A 1 74 ? -7.719 14.341 10.965 1.00 96.75 74 LYS A C 1
ATOM 606 O O . LYS A 1 74 ? -6.608 14.596 10.497 1.00 96.75 74 LYS A O 1
ATOM 611 N N . ILE A 1 75 ? -7.887 13.850 12.197 1.00 95.38 75 ILE A N 1
ATOM 612 C CA . ILE A 1 75 ? -6.758 13.566 13.101 1.00 95.38 75 ILE A CA 1
ATOM 613 C C . ILE A 1 75 ? -5.813 12.542 12.453 1.00 95.38 75 ILE A C 1
ATOM 615 O O . ILE A 1 75 ? -4.608 12.777 12.357 1.00 95.38 75 ILE A O 1
ATOM 619 N N . SER A 1 76 ? -6.364 11.443 11.929 1.00 95.88 76 SER A N 1
ATOM 620 C CA . SER A 1 76 ? -5.587 10.403 11.243 1.00 95.88 76 SER A CA 1
ATOM 621 C C . SER A 1 76 ? -4.849 10.923 10.004 1.00 95.88 76 SER A C 1
ATOM 623 O O . SER A 1 76 ? -3.689 10.575 9.773 1.00 95.88 76 SER A O 1
ATOM 625 N N . ASN A 1 77 ? -5.492 11.783 9.211 1.00 96.19 77 ASN A N 1
ATOM 626 C CA . ASN A 1 77 ? -4.893 12.390 8.027 1.00 96.19 77 ASN A CA 1
ATOM 627 C C . ASN A 1 77 ? -3.721 13.302 8.393 1.00 96.19 77 ASN A C 1
ATOM 629 O O . ASN A 1 77 ? -2.659 13.167 7.788 1.00 96.19 77 ASN A O 1
ATOM 633 N N . LYS A 1 78 ? -3.861 14.125 9.435 1.00 96.25 78 LYS A N 1
ATOM 634 C CA . LYS A 1 78 ? -2.770 14.973 9.927 1.00 96.25 78 LYS A CA 1
ATOM 635 C C . LYS A 1 78 ? -1.567 14.144 10.386 1.00 96.25 78 LYS A C 1
ATOM 637 O O . LYS A 1 78 ? -0.427 14.441 10.030 1.00 96.25 78 LYS A O 1
ATOM 642 N N . GLU A 1 79 ? -1.798 13.061 11.133 1.00 96.00 79 GLU A N 1
ATOM 643 C CA . GLU A 1 79 ? -0.715 12.144 11.518 1.00 96.00 79 GLU A CA 1
ATOM 644 C C . GLU A 1 79 ? -0.081 11.447 10.305 1.00 96.00 79 GLU A C 1
ATOM 646 O O . GLU A 1 79 ? 1.129 11.210 10.286 1.00 96.00 79 GLU A O 1
ATOM 651 N N . ARG A 1 80 ? -0.873 11.140 9.271 1.00 96.12 80 ARG A N 1
ATOM 652 C CA . ARG A 1 80 ? -0.393 10.564 8.008 1.00 96.12 80 ARG A CA 1
ATOM 653 C C . ARG A 1 80 ? 0.497 11.514 7.223 1.00 96.12 80 ARG A C 1
ATOM 655 O O . ARG A 1 80 ? 1.491 11.050 6.668 1.00 96.12 80 ARG A O 1
ATOM 662 N N . GLU A 1 81 ? 0.193 12.802 7.204 1.00 96.19 81 GLU A N 1
ATOM 663 C CA . GLU A 1 81 ? 1.046 13.812 6.571 1.00 96.19 81 GLU A CA 1
ATOM 664 C C . GLU A 1 81 ? 2.395 13.931 7.291 1.00 96.19 81 GLU A C 1
ATOM 666 O O . GLU A 1 81 ? 3.448 13.839 6.656 1.00 96.19 81 GLU A O 1
ATOM 671 N N . LEU A 1 82 ? 2.380 14.011 8.626 1.00 95.81 82 LEU A N 1
ATOM 672 C CA . LEU A 1 82 ? 3.604 14.029 9.437 1.00 95.81 82 LEU A CA 1
ATOM 673 C C . LEU A 1 82 ? 4.428 12.747 9.264 1.00 95.81 82 LEU A C 1
ATOM 675 O O . LEU A 1 82 ? 5.654 12.791 9.158 1.00 95.81 82 LEU A O 1
ATOM 679 N N . TYR A 1 83 ? 3.760 11.593 9.224 1.00 96.38 83 TYR A N 1
ATOM 680 C CA . TYR A 1 83 ? 4.399 10.313 8.943 1.00 96.38 83 TYR A CA 1
ATOM 681 C C . TYR A 1 83 ? 5.057 10.301 7.565 1.00 96.38 83 TYR A C 1
ATOM 683 O O . TYR A 1 83 ? 6.194 9.850 7.443 1.00 96.38 83 TYR A O 1
ATOM 691 N N . GLN A 1 84 ? 4.368 10.804 6.538 1.00 96.25 84 GLN A N 1
ATOM 692 C CA . GLN A 1 84 ? 4.905 10.844 5.185 1.00 96.25 84 GLN A CA 1
ATOM 693 C C . GLN A 1 84 ? 6.179 11.691 5.130 1.00 96.25 84 GLN A C 1
ATOM 695 O O . GLN A 1 84 ? 7.173 11.229 4.578 1.00 96.25 84 GLN A O 1
ATOM 700 N N . ALA A 1 85 ? 6.190 12.865 5.769 1.00 95.69 85 ALA A N 1
ATOM 701 C CA . ALA A 1 85 ? 7.388 13.698 5.868 1.00 95.69 85 ALA A CA 1
ATOM 702 C C . ALA A 1 85 ? 8.556 12.953 6.545 1.00 95.69 85 ALA A C 1
ATOM 704 O O . ALA A 1 85 ? 9.650 12.884 5.984 1.00 95.69 85 ALA A O 1
ATOM 705 N N . LYS A 1 86 ? 8.304 12.298 7.689 1.00 96.00 86 LYS A N 1
ATOM 706 C CA . LYS A 1 86 ? 9.311 11.481 8.396 1.00 96.00 86 LYS A CA 1
ATOM 707 C C . LYS A 1 86 ? 9.832 10.321 7.551 1.00 96.00 86 LYS A C 1
ATOM 709 O O . LYS A 1 86 ? 11.009 9.995 7.620 1.00 96.00 86 LYS A O 1
ATOM 714 N N . VAL A 1 87 ? 8.967 9.675 6.769 1.00 95.88 87 VAL A N 1
ATOM 715 C CA . VAL A 1 87 ? 9.368 8.592 5.861 1.00 95.88 87 VAL A CA 1
ATOM 716 C C . VAL A 1 87 ? 10.262 9.114 4.745 1.00 95.88 87 VAL A C 1
ATOM 718 O O . VAL A 1 87 ? 11.244 8.454 4.418 1.00 95.88 87 VAL A O 1
ATOM 721 N N . GLU A 1 88 ? 9.948 10.268 4.158 1.00 96.12 88 GLU A N 1
ATOM 722 C CA . GLU A 1 88 ? 10.780 10.859 3.105 1.00 96.12 88 GLU A CA 1
ATOM 723 C C . GLU A 1 88 ? 12.155 11.287 3.626 1.00 96.12 88 GLU A C 1
ATOM 725 O O . GLU A 1 88 ? 13.153 11.114 2.927 1.00 96.12 88 GLU A O 1
ATOM 730 N N . GLU A 1 89 ? 12.233 11.788 4.857 1.00 95.31 89 GLU A N 1
ATOM 731 C CA . GLU A 1 89 ? 13.506 12.067 5.525 1.00 95.31 89 GLU A CA 1
ATOM 732 C C . GLU A 1 89 ? 14.277 10.776 5.828 1.00 95.31 89 GLU A C 1
ATOM 734 O O . GLU A 1 89 ? 15.434 10.626 5.440 1.00 95.31 89 GLU A O 1
ATOM 739 N N . TYR A 1 90 ? 13.612 9.790 6.429 1.00 95.50 90 TYR A N 1
ATOM 740 C CA . TYR A 1 90 ? 14.207 8.496 6.740 1.00 95.50 90 TYR A CA 1
ATOM 741 C C . TYR A 1 90 ? 14.740 7.782 5.489 1.00 95.50 90 TYR A C 1
ATOM 743 O O . TYR A 1 90 ? 15.844 7.246 5.529 1.00 95.50 90 TYR A O 1
ATOM 751 N N . LYS A 1 91 ? 14.047 7.853 4.344 1.00 94.50 91 LYS A N 1
ATOM 752 C CA . LYS A 1 91 ? 14.535 7.303 3.064 1.00 94.50 91 LYS A CA 1
ATOM 753 C C . LYS A 1 91 ? 15.856 7.917 2.584 1.00 94.50 91 LYS A C 1
ATOM 755 O O . LYS A 1 91 ? 16.533 7.308 1.761 1.00 94.50 91 LYS A O 1
ATOM 760 N N . LYS A 1 92 ? 16.210 9.115 3.053 1.00 95.00 92 LYS A N 1
ATOM 761 C CA . LYS A 1 92 ? 17.480 9.787 2.738 1.00 95.00 92 LYS A CA 1
ATOM 762 C C . LYS A 1 92 ? 18.581 9.470 3.757 1.00 95.00 92 LYS A C 1
ATOM 764 O O . LYS A 1 92 ? 19.740 9.761 3.490 1.00 95.00 92 LYS A O 1
ATOM 769 N N . SER A 1 93 ? 18.236 8.891 4.907 1.00 94.94 93 SER A N 1
ATOM 770 C CA . SER A 1 93 ? 19.182 8.589 5.987 1.00 94.94 93 SER A CA 1
ATOM 771 C C . SER A 1 93 ? 20.114 7.418 5.656 1.00 94.94 93 SER A C 1
ATOM 773 O O . SER A 1 93 ? 19.759 6.534 4.872 1.00 94.94 93 SER A O 1
ATOM 775 N N . ALA A 1 94 ? 21.289 7.379 6.294 1.00 95.12 94 ALA A N 1
ATOM 776 C CA . ALA A 1 94 ? 22.222 6.254 6.193 1.00 95.12 94 ALA A CA 1
ATOM 777 C C . ALA A 1 94 ? 21.589 4.935 6.677 1.00 95.12 94 ALA A C 1
ATOM 779 O O . ALA A 1 94 ? 21.717 3.916 6.006 1.00 95.12 94 ALA A O 1
ATOM 780 N N . GLU A 1 95 ? 20.807 4.988 7.760 1.00 93.81 95 GLU A N 1
ATOM 781 C CA . GLU A 1 95 ? 20.099 3.835 8.339 1.00 93.81 95 GLU A CA 1
ATOM 782 C C . GLU A 1 95 ? 19.216 3.107 7.316 1.00 93.81 95 GLU A C 1
ATOM 784 O O . GLU A 1 95 ? 19.201 1.878 7.244 1.00 93.81 95 GLU A O 1
ATOM 789 N N . TYR A 1 96 ? 18.485 3.859 6.487 1.00 94.25 96 TYR A N 1
ATOM 790 C CA . TYR A 1 96 ? 17.642 3.265 5.451 1.00 94.25 96 TYR A CA 1
ATOM 791 C C . TYR A 1 96 ? 18.467 2.591 4.349 1.00 94.25 96 TYR A C 1
ATOM 793 O O . TYR A 1 96 ? 18.086 1.525 3.864 1.00 94.25 96 TYR A O 1
ATOM 801 N N . HIS A 1 97 ? 19.599 3.181 3.963 1.00 93.62 97 HIS A N 1
ATOM 802 C CA . HIS A 1 97 ? 20.487 2.589 2.962 1.00 93.62 97 HIS A CA 1
ATOM 803 C C . HIS A 1 97 ? 21.126 1.300 3.495 1.00 93.62 97 HIS A C 1
ATOM 805 O O . HIS A 1 97 ? 21.083 0.281 2.807 1.00 93.62 97 HIS A O 1
ATOM 811 N N . GLU A 1 98 ? 21.584 1.295 4.748 1.00 94.12 98 GLU A N 1
ATOM 812 C CA . GLU A 1 98 ? 22.106 0.097 5.414 1.00 94.12 98 GLU A CA 1
ATOM 813 C C . GLU A 1 98 ? 21.041 -1.012 5.511 1.00 94.12 98 GLU A C 1
ATOM 815 O O . GLU A 1 98 ? 21.310 -2.196 5.273 1.00 94.12 98 GLU A O 1
ATOM 820 N N . TYR A 1 99 ? 19.788 -0.653 5.808 1.00 94.00 99 TYR A N 1
ATOM 821 C CA . TYR A 1 99 ? 18.680 -1.604 5.765 1.00 94.00 99 TYR A CA 1
ATOM 822 C C . TYR A 1 99 ? 18.463 -2.190 4.368 1.00 94.00 99 TYR A C 1
ATOM 824 O O . TYR A 1 99 ? 18.259 -3.401 4.244 1.00 94.00 99 TYR A O 1
ATOM 832 N N . LEU A 1 100 ? 18.516 -1.369 3.314 1.00 92.25 100 LEU A N 1
ATOM 833 C CA . LEU A 1 100 ? 18.385 -1.848 1.938 1.00 92.25 100 LEU A CA 1
ATOM 834 C C . LEU A 1 100 ? 19.518 -2.803 1.547 1.00 92.25 100 LEU A C 1
ATOM 836 O O . LEU A 1 100 ? 19.244 -3.799 0.876 1.00 92.25 100 LEU A O 1
ATOM 840 N N . GLU A 1 101 ? 20.748 -2.551 1.991 1.00 92.44 101 GLU A N 1
ATOM 841 C CA . GLU A 1 101 ? 21.884 -3.457 1.784 1.00 92.44 101 GLU A CA 1
ATOM 842 C C . GLU A 1 101 ? 21.660 -4.801 2.481 1.00 92.44 101 GLU A C 1
ATOM 844 O O . GLU A 1 101 ? 21.772 -5.855 1.853 1.00 92.44 101 GLU A O 1
ATOM 849 N N . LYS A 1 102 ? 21.230 -4.778 3.748 1.00 92.06 102 LYS A N 1
ATOM 850 C CA . LYS A 1 102 ? 20.873 -5.988 4.506 1.00 92.06 102 LYS A CA 1
ATOM 851 C C . LYS A 1 102 ? 19.742 -6.774 3.839 1.00 92.06 102 LYS A C 1
ATOM 853 O O . LYS A 1 102 ? 19.806 -7.997 3.756 1.00 92.06 102 LYS A O 1
ATOM 858 N N . VAL A 1 103 ? 18.712 -6.088 3.338 1.00 90.69 103 VAL A N 1
ATOM 859 C CA . VAL A 1 103 ? 17.620 -6.724 2.585 1.00 90.69 103 VAL A CA 1
ATOM 860 C C . VAL A 1 103 ? 18.131 -7.323 1.276 1.00 90.69 103 VAL A C 1
ATOM 862 O O . VAL A 1 103 ? 17.715 -8.424 0.925 1.00 90.69 103 VAL A O 1
ATOM 865 N N . ALA A 1 104 ? 19.015 -6.631 0.557 1.00 88.62 104 ALA A N 1
ATOM 866 C CA . ALA A 1 104 ? 19.594 -7.140 -0.681 1.00 88.62 104 ALA A CA 1
ATOM 867 C C . ALA A 1 104 ? 20.442 -8.397 -0.433 1.00 88.62 104 ALA A C 1
ATOM 869 O O . ALA A 1 104 ? 20.269 -9.377 -1.156 1.00 88.62 104 ALA A O 1
ATOM 870 N N . ALA A 1 105 ? 21.267 -8.402 0.618 1.00 89.50 105 ALA A N 1
ATOM 871 C CA . ALA A 1 105 ? 22.052 -9.563 1.033 1.00 89.50 105 ALA A CA 1
ATOM 872 C C . ALA A 1 105 ? 21.158 -10.750 1.436 1.00 89.50 105 ALA A C 1
ATOM 874 O O . ALA A 1 105 ? 21.390 -11.872 0.991 1.00 89.50 105 ALA A O 1
ATOM 875 N N . ASP A 1 106 ? 20.087 -10.508 2.206 1.00 88.31 106 ASP A N 1
ATOM 876 C CA . ASP A 1 106 ? 19.110 -11.546 2.567 1.00 88.31 106 ASP A CA 1
ATOM 877 C C . ASP A 1 106 ? 18.404 -12.117 1.314 1.00 88.31 106 ASP A C 1
ATOM 879 O O . ASP A 1 106 ? 18.138 -13.318 1.230 1.00 88.31 106 ASP A O 1
ATOM 883 N N . GLU A 1 107 ? 18.073 -11.273 0.325 1.00 87.00 107 GLU A N 1
ATOM 884 C CA . GLU A 1 107 ? 17.452 -11.710 -0.934 1.00 87.00 107 GLU A CA 1
ATOM 885 C C . GLU A 1 107 ? 18.415 -12.497 -1.832 1.00 87.00 107 GLU A C 1
ATOM 887 O O . GLU A 1 107 ? 17.990 -13.474 -2.462 1.00 87.00 107 GLU A O 1
ATOM 892 N N . GLU A 1 108 ? 19.691 -12.114 -1.859 1.00 85.81 108 GLU A N 1
ATOM 893 C CA . GLU A 1 108 ? 20.759 -12.833 -2.554 1.00 85.81 108 GLU A CA 1
ATOM 894 C C . GLU A 1 108 ? 21.015 -14.204 -1.917 1.00 85.81 108 GLU A C 1
ATOM 896 O O . GLU A 1 108 ? 20.960 -15.217 -2.617 1.00 85.81 108 GLU A O 1
ATOM 901 N N . ALA A 1 109 ? 21.168 -14.260 -0.590 1.00 86.00 109 ALA A N 1
ATOM 902 C CA . ALA A 1 109 ? 21.309 -15.505 0.166 1.00 86.00 109 ALA A CA 1
ATOM 903 C C . ALA A 1 109 ? 20.088 -16.428 -0.003 1.00 86.00 109 ALA A C 1
ATOM 905 O O . ALA A 1 109 ? 20.222 -17.649 -0.075 1.00 86.00 109 ALA A O 1
ATOM 906 N N . ALA A 1 110 ? 18.887 -15.856 -0.135 1.00 85.94 110 ALA A N 1
ATOM 907 C CA . ALA A 1 110 ? 17.663 -16.600 -0.432 1.00 85.94 110 ALA A CA 1
ATOM 908 C C . ALA A 1 110 ? 17.538 -17.043 -1.907 1.00 85.94 110 ALA A C 1
ATOM 910 O O . ALA A 1 110 ? 16.494 -17.577 -2.296 1.00 85.94 110 ALA A O 1
ATOM 911 N N . GLY A 1 111 ? 18.539 -16.780 -2.755 1.00 78.75 111 GLY A N 1
ATOM 912 C CA . GLY A 1 111 ? 18.529 -17.129 -4.177 1.00 78.75 111 GLY A CA 1
ATOM 913 C C . GLY A 1 111 ? 17.440 -16.414 -4.986 1.00 78.75 111 GLY A C 1
ATOM 914 O O . GLY A 1 111 ? 17.132 -16.819 -6.115 1.00 78.75 111 GLY A O 1
ATOM 915 N N . LYS A 1 112 ? 16.823 -15.352 -4.442 1.00 69.06 112 LYS A N 1
ATOM 916 C CA . LYS A 1 112 ? 15.815 -14.558 -5.152 1.00 69.06 112 LYS A CA 1
ATOM 917 C C . LYS A 1 112 ? 16.530 -13.673 -6.165 1.00 69.06 112 LYS A C 1
ATOM 919 O O . LYS A 1 112 ? 16.877 -12.531 -5.887 1.00 69.06 112 LYS A O 1
ATOM 924 N N . LYS A 1 113 ? 16.715 -14.188 -7.382 1.00 63.59 113 LYS A N 1
ATOM 925 C CA . LYS A 1 113 ? 17.248 -13.394 -8.497 1.00 63.59 113 LYS A CA 1
ATOM 926 C C . LYS A 1 113 ? 16.396 -12.131 -8.673 1.00 63.59 113 LYS A C 1
ATOM 928 O O . LYS A 1 113 ? 15.180 -12.236 -8.875 1.00 63.59 113 LYS A O 1
ATOM 933 N N . LYS A 1 114 ? 17.026 -10.946 -8.628 1.00 64.88 114 LYS A N 1
ATOM 934 C CA . LYS A 1 114 ? 16.384 -9.687 -9.044 1.00 64.88 114 LYS A CA 1
ATOM 935 C C . LYS A 1 114 ? 15.755 -9.937 -10.413 1.00 64.88 114 LYS A C 1
ATOM 937 O O . LYS A 1 114 ? 16.439 -10.380 -11.336 1.00 64.88 114 LYS A O 1
ATOM 942 N N . LYS A 1 115 ? 14.441 -9.715 -10.542 1.00 68.69 115 LYS A N 1
ATOM 943 C CA . LYS A 1 115 ? 13.771 -9.820 -11.843 1.00 68.69 115 LYS A CA 1
ATOM 944 C C . LYS A 1 115 ? 14.396 -8.764 -12.749 1.00 68.69 115 LYS A C 1
ATOM 946 O O . LYS A 1 115 ? 14.107 -7.584 -12.591 1.00 68.69 115 LYS A O 1
ATOM 951 N N . GLY A 1 116 ? 15.273 -9.197 -13.652 1.00 70.44 116 GLY A N 1
ATOM 952 C CA . GLY A 1 116 ? 15.839 -8.326 -14.671 1.00 70.44 116 GLY A CA 1
ATOM 953 C C . GLY A 1 116 ? 14.727 -7.691 -15.503 1.00 70.44 116 GLY A C 1
ATOM 954 O O . GLY A 1 116 ? 13.638 -8.263 -15.647 1.00 70.44 116 GLY A O 1
ATOM 955 N N . VAL A 1 117 ? 15.000 -6.505 -16.043 1.00 79.19 117 VAL A N 1
ATOM 956 C CA . VAL A 1 117 ? 14.107 -5.879 -17.019 1.00 79.19 117 VAL A CA 1
ATOM 957 C C . VAL A 1 117 ? 14.004 -6.832 -18.211 1.00 79.19 117 VAL A C 1
ATOM 959 O O . VAL A 1 117 ? 15.011 -7.217 -18.801 1.00 79.19 117 VAL A O 1
ATOM 962 N N . LYS A 1 118 ? 12.789 -7.297 -18.515 1.00 85.12 118 LYS A N 1
ATOM 963 C CA . LYS A 1 118 ? 12.555 -8.206 -19.644 1.00 85.12 118 LYS A CA 1
ATOM 964 C C . LYS A 1 118 ? 12.572 -7.414 -20.946 1.00 85.12 118 LYS A C 1
ATOM 966 O O . LYS A 1 118 ? 12.030 -6.311 -20.981 1.00 85.12 118 LYS A O 1
ATOM 971 N N . LYS A 1 119 ? 13.116 -8.016 -22.009 1.00 89.25 119 LYS A N 1
ATOM 972 C CA . LYS A 1 119 ? 13.009 -7.462 -23.363 1.00 89.25 119 LYS A CA 1
ATOM 973 C C . LYS A 1 119 ? 11.538 -7.276 -23.725 1.00 89.25 119 LYS A C 1
ATOM 975 O O . LYS A 1 119 ? 10.720 -8.177 -23.529 1.00 89.25 119 LYS A O 1
ATOM 980 N N . VAL A 1 120 ? 11.217 -6.100 -24.228 1.00 92.19 120 VAL A N 1
ATOM 981 C CA . VAL A 1 120 ? 9.909 -5.756 -24.770 1.00 92.19 120 VAL A CA 1
ATOM 982 C C . VAL A 1 120 ? 9.855 -6.243 -26.220 1.00 92.19 120 VAL A C 1
ATOM 984 O O . VAL A 1 120 ? 10.848 -6.142 -26.932 1.00 92.19 120 VAL A O 1
ATOM 987 N N . THR A 1 121 ? 8.725 -6.795 -26.664 1.00 93.75 121 THR A N 1
ATOM 988 C CA . THR A 1 121 ? 8.515 -7.193 -28.071 1.00 93.75 121 THR A CA 1
ATOM 989 C C . THR A 1 121 ? 7.633 -6.181 -28.798 1.00 93.75 121 THR A C 1
ATOM 991 O O . THR A 1 121 ? 6.930 -5.408 -28.140 1.00 93.75 121 THR A O 1
ATOM 994 N N . GLY A 1 122 ? 7.600 -6.212 -30.135 1.00 92.44 122 GLY A N 1
ATOM 995 C CA . GLY A 1 122 ? 6.677 -5.364 -30.894 1.00 92.44 122 GLY A CA 1
ATOM 996 C C . GLY A 1 122 ? 5.220 -5.592 -30.503 1.00 92.44 122 GLY A C 1
ATOM 997 O O . GLY A 1 122 ? 4.486 -4.628 -30.302 1.00 92.44 122 GLY A O 1
ATOM 998 N N . TYR A 1 123 ? 4.826 -6.839 -30.220 1.00 93.44 123 TYR A N 1
ATOM 999 C CA . TYR A 1 123 ? 3.487 -7.132 -29.704 1.00 93.44 123 TYR A CA 1
ATOM 1000 C C . TYR A 1 123 ? 3.202 -6.428 -28.373 1.00 93.44 123 TYR A C 1
ATOM 1002 O O . TYR A 1 123 ? 2.097 -5.944 -28.170 1.00 93.44 123 TYR A O 1
ATOM 1010 N N . ASN A 1 124 ? 4.169 -6.330 -27.454 1.00 93.25 124 ASN A N 1
ATOM 1011 C CA . ASN A 1 124 ? 3.956 -5.632 -26.180 1.00 93.25 124 ASN A CA 1
ATOM 1012 C C . ASN A 1 124 ? 3.680 -4.136 -26.378 1.00 93.25 124 ASN A C 1
ATOM 1014 O O . ASN A 1 124 ? 2.904 -3.559 -25.616 1.00 93.25 124 ASN A O 1
ATOM 1018 N N . GLU A 1 125 ? 4.328 -3.513 -27.361 1.00 93.25 125 GLU A N 1
ATOM 1019 C CA . GLU A 1 125 ? 4.146 -2.096 -27.681 1.00 93.25 125 GLU A CA 1
ATOM 1020 C C . GLU A 1 125 ? 2.850 -1.855 -28.452 1.00 93.25 125 GLU A C 1
ATOM 1022 O O . GLU A 1 125 ? 2.059 -0.994 -28.064 1.00 93.25 125 GLU A O 1
ATOM 1027 N N . PHE A 1 126 ? 2.562 -2.700 -29.440 1.00 93.81 126 PHE A N 1
ATOM 1028 C CA . PHE A 1 126 ? 1.270 -2.742 -30.112 1.00 93.81 126 PHE A CA 1
ATOM 1029 C C . PHE A 1 126 ? 0.118 -2.926 -29.123 1.00 93.81 126 PHE A C 1
ATOM 1031 O O . PHE A 1 126 ? -0.854 -2.177 -29.133 1.00 93.81 126 PHE A O 1
ATOM 1038 N N . PHE A 1 127 ? 0.249 -3.891 -28.213 1.00 93.69 127 PHE A N 1
ATOM 1039 C CA . PHE A 1 127 ? -0.776 -4.206 -27.233 1.00 93.69 127 PHE A CA 1
ATOM 1040 C C . PHE A 1 127 ? -1.072 -3.007 -26.332 1.00 93.69 127 PHE A C 1
ATOM 1042 O O . PHE A 1 127 ? -2.232 -2.759 -26.028 1.00 93.69 127 PHE A O 1
ATOM 1049 N N . LYS A 1 128 ? -0.061 -2.223 -25.929 1.00 89.81 128 LYS A N 1
ATOM 1050 C CA . LYS A 1 128 ? -0.274 -0.987 -25.153 1.00 89.81 128 LYS A CA 1
ATOM 1051 C C . LYS A 1 128 ? -1.047 0.064 -25.947 1.00 89.81 128 LYS A C 1
ATOM 1053 O O . LYS A 1 128 ? -1.956 0.673 -25.389 1.00 89.81 128 LYS A O 1
ATOM 1058 N N . ALA A 1 129 ? -0.693 0.265 -27.216 1.00 87.69 129 ALA A N 1
ATOM 1059 C CA . ALA A 1 129 ? -1.336 1.254 -28.076 1.00 87.69 129 ALA A CA 1
ATOM 1060 C C . ALA A 1 129 ? -2.792 0.870 -28.388 1.00 87.69 129 ALA A C 1
ATOM 1062 O O . ALA A 1 129 ? -3.713 1.654 -28.172 1.00 87.69 129 ALA A O 1
ATOM 1063 N N . VAL A 1 130 ? -3.010 -0.371 -28.820 1.00 90.38 130 VAL A N 1
ATOM 1064 C CA . VAL A 1 130 ? -4.309 -0.830 -29.325 1.00 90.38 130 VAL A CA 1
ATOM 1065 C C . VAL A 1 130 ? -5.265 -1.224 -28.212 1.00 90.38 130 VAL A C 1
ATOM 1067 O O . VAL A 1 130 ? -6.466 -1.026 -28.353 1.00 90.38 130 VAL A O 1
ATOM 1070 N N . ARG A 1 131 ? -4.780 -1.707 -27.062 1.00 90.38 131 ARG A N 1
ATOM 1071 C CA . ARG A 1 131 ? -5.667 -2.010 -25.929 1.00 90.38 131 ARG A CA 1
ATOM 1072 C C . ARG A 1 131 ? -6.408 -0.782 -25.423 1.00 90.38 131 ARG A C 1
ATOM 1074 O O . ARG A 1 131 ? -7.560 -0.921 -25.019 1.00 90.38 131 ARG A O 1
ATOM 1081 N N . LYS A 1 132 ? -5.758 0.385 -25.428 1.00 87.56 132 LYS A N 1
ATOM 1082 C CA . LYS A 1 132 ? -6.408 1.636 -25.034 1.00 87.56 132 LYS A CA 1
ATOM 1083 C C . LYS A 1 132 ? -7.566 1.950 -25.986 1.00 87.56 132 LYS A C 1
ATOM 1085 O O . LYS A 1 132 ? -8.691 2.063 -25.520 1.00 87.56 132 LYS A O 1
ATOM 1090 N N . ALA A 1 133 ? -7.307 1.935 -27.294 1.00 87.62 133 ALA A N 1
ATOM 1091 C CA . ALA A 1 133 ? -8.331 2.162 -28.314 1.00 87.62 133 ALA A CA 1
ATOM 1092 C C . ALA A 1 133 ? -9.486 1.142 -28.236 1.00 87.62 133 ALA A C 1
ATOM 1094 O O . ALA A 1 133 ? -10.645 1.533 -28.206 1.00 87.62 133 ALA A O 1
ATOM 1095 N N . VAL A 1 134 ? -9.198 -0.161 -28.099 1.00 87.25 134 VAL A N 1
ATOM 1096 C CA . VAL A 1 134 ? -10.238 -1.206 -27.965 1.00 87.25 134 VAL A CA 1
ATOM 1097 C C . VAL A 1 134 ? -11.110 -0.982 -26.727 1.00 87.25 134 VAL A C 1
ATOM 1099 O O . VAL A 1 134 ? -12.312 -1.231 -26.785 1.00 87.25 134 VAL A O 1
ATOM 1102 N N . SER A 1 135 ? -10.516 -0.544 -25.612 1.00 87.38 135 SER A N 1
ATOM 1103 C CA . SER A 1 135 ? -11.241 -0.279 -24.364 1.00 87.38 135 SER A CA 1
ATOM 1104 C C . SER A 1 135 ? -12.109 0.977 -24.435 1.00 87.38 135 SER A C 1
ATOM 1106 O O . SER A 1 135 ? -13.096 1.054 -23.712 1.00 87.38 135 SER A O 1
ATOM 1108 N N . GLU A 1 136 ? -11.738 1.954 -25.263 1.00 88.69 136 GLU A N 1
ATOM 1109 C CA . GLU A 1 136 ? -12.512 3.180 -25.497 1.00 88.69 136 GLU A CA 1
ATOM 1110 C C . GLU A 1 136 ? -13.651 2.932 -26.499 1.00 88.69 136 GLU A C 1
ATOM 1112 O O . GLU A 1 136 ? -14.775 3.363 -26.265 1.00 88.69 136 GLU A O 1
ATOM 1117 N N . GLU A 1 137 ? -13.392 2.166 -27.565 1.00 88.19 137 GLU A N 1
ATOM 1118 C CA . GLU A 1 137 ? -14.402 1.728 -28.544 1.00 88.19 137 GLU A CA 1
ATOM 1119 C C . GLU A 1 137 ? -15.425 0.762 -27.933 1.00 88.19 137 GLU A C 1
ATOM 1121 O O . GLU A 1 137 ? -16.579 0.723 -28.352 1.00 88.19 137 GLU A O 1
ATOM 1126 N N . ASN A 1 138 ? -15.005 -0.026 -26.938 1.00 85.06 138 ASN A N 1
ATOM 1127 C CA . ASN A 1 138 ? -15.845 -1.024 -26.283 1.00 85.06 138 ASN A CA 1
ATOM 1128 C C . ASN A 1 138 ? -15.762 -0.875 -24.752 1.00 85.06 138 ASN A C 1
ATOM 1130 O O . ASN A 1 138 ? -15.136 -1.708 -24.089 1.00 85.06 138 ASN A O 1
ATOM 1134 N N . PRO A 1 139 ? -16.417 0.143 -24.160 1.00 88.25 139 PRO A N 1
ATOM 1135 C CA . PRO A 1 139 ? -16.358 0.407 -22.716 1.00 88.25 139 PRO A CA 1
ATOM 1136 C C . PRO A 1 139 ? -16.923 -0.734 -21.859 1.00 88.25 139 PRO A C 1
ATOM 1138 O O . PRO A 1 139 ? -16.552 -0.887 -20.698 1.00 88.25 139 PRO A O 1
ATOM 1141 N N . ASN A 1 140 ? -17.814 -1.543 -22.439 1.00 89.88 140 ASN A N 1
ATOM 1142 C CA . ASN A 1 140 ? -18.447 -2.683 -21.778 1.00 89.88 140 ASN A CA 1
ATOM 1143 C C . ASN A 1 140 ? -17.651 -3.985 -21.913 1.00 89.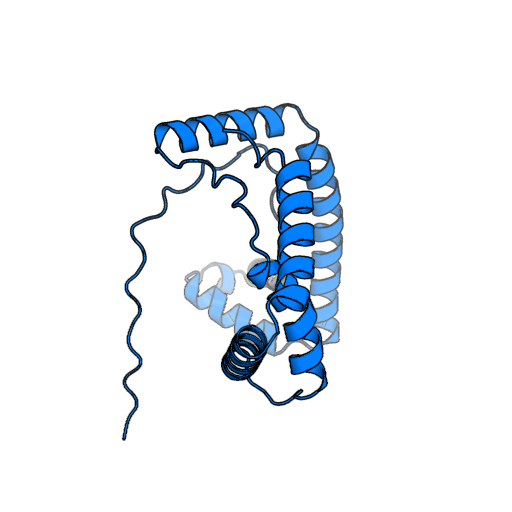88 140 ASN A C 1
ATOM 1145 O O . ASN A 1 140 ? 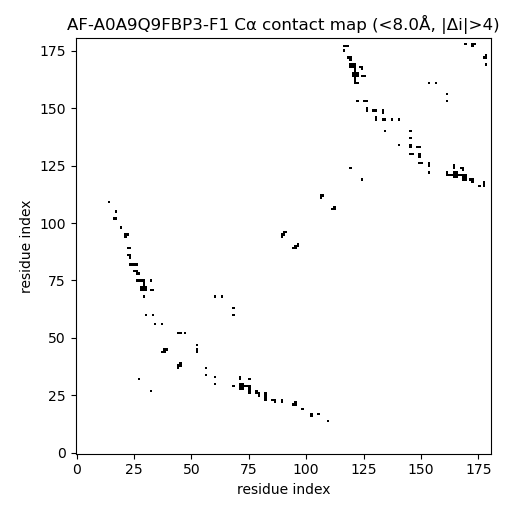-18.031 -4.985 -21.305 1.00 89.88 140 ASN A O 1
ATOM 1149 N N . PHE A 1 141 ? -16.573 -4.006 -22.705 1.00 87.81 141 PHE A N 1
ATOM 1150 C CA . PHE A 1 141 ? -15.741 -5.198 -22.791 1.00 87.81 141 PHE A CA 1
ATOM 1151 C C . PHE A 1 141 ? -15.031 -5.430 -21.470 1.00 87.81 141 PHE A C 1
ATOM 1153 O O . PHE A 1 141 ? -14.374 -4.555 -20.900 1.00 87.81 141 PHE A O 1
ATOM 1160 N N . THR A 1 142 ? -15.111 -6.669 -21.009 1.00 90.50 142 THR A N 1
ATOM 1161 C CA . THR A 1 142 ? -14.261 -7.132 -19.931 1.00 90.50 142 THR A CA 1
ATOM 1162 C C . THR A 1 142 ? -12.808 -7.124 -20.392 1.00 90.50 142 THR A C 1
ATOM 1164 O O . THR A 1 142 ? -12.480 -7.289 -21.567 1.00 90.50 142 THR A O 1
ATOM 1167 N N . MET A 1 143 ? -11.899 -7.034 -19.428 1.00 84.69 143 MET A N 1
ATOM 1168 C CA . MET A 1 143 ? -10.457 -7.153 -19.640 1.00 84.69 143 MET A CA 1
ATOM 1169 C C . MET A 1 143 ? -10.057 -8.310 -20.579 1.00 84.69 143 MET A C 1
ATOM 1171 O O . MET A 1 143 ? -9.115 -8.185 -21.368 1.00 84.69 143 MET A O 1
ATOM 1175 N N . MET A 1 144 ? -10.744 -9.452 -20.474 1.00 90.00 144 MET A N 1
ATOM 1176 C CA . MET A 1 144 ? -10.447 -10.657 -21.249 1.00 90.00 144 MET A CA 1
ATOM 1177 C C . MET A 1 144 ? -10.917 -10.531 -22.704 1.00 90.00 144 MET A C 1
ATOM 1179 O O . MET A 1 144 ? -10.204 -10.958 -23.614 1.00 90.00 144 MET A O 1
ATOM 1183 N N . GLU A 1 145 ? -12.052 -9.872 -22.931 1.00 91.12 145 GLU A N 1
ATOM 1184 C CA . GLU A 1 145 ? -12.573 -9.554 -24.264 1.00 91.12 145 GLU A CA 1
ATOM 1185 C C . GLU A 1 145 ? -11.716 -8.489 -24.949 1.00 91.12 145 GLU A C 1
ATOM 1187 O O . GLU A 1 145 ? -11.278 -8.701 -26.080 1.00 91.12 145 GLU A O 1
ATOM 1192 N N . THR A 1 146 ? -11.345 -7.411 -24.243 1.00 89.12 146 THR A N 1
ATOM 1193 C CA . THR A 1 146 ? -10.407 -6.397 -24.754 1.00 89.12 146 THR A CA 1
ATOM 1194 C C . THR A 1 146 ? -9.081 -7.045 -25.156 1.00 89.12 146 THR A C 1
ATOM 1196 O O . THR A 1 146 ? -8.568 -6.807 -26.244 1.00 89.12 146 THR A O 1
ATOM 1199 N N . THR A 1 147 ? -8.525 -7.910 -24.302 1.00 90.69 147 THR A N 1
ATOM 1200 C CA . THR A 1 147 ? -7.253 -8.602 -24.577 1.00 90.69 147 THR A CA 1
ATOM 1201 C C . THR A 1 147 ? -7.359 -9.514 -25.802 1.00 90.69 147 THR A C 1
ATOM 1203 O O . THR A 1 147 ? -6.445 -9.539 -26.627 1.00 90.69 147 THR A O 1
ATOM 1206 N N . SER A 1 148 ? -8.474 -10.232 -25.945 1.00 93.31 148 SER A N 1
ATOM 1207 C CA . SER A 1 148 ? -8.721 -11.123 -27.085 1.00 93.31 148 SER A CA 1
ATOM 1208 C C . SER A 1 148 ? -8.880 -10.346 -28.394 1.00 93.31 148 SER A C 1
ATOM 1210 O O . SER A 1 148 ? -8.297 -10.729 -29.408 1.00 93.31 148 SER A O 1
ATOM 1212 N N . ALA A 1 149 ? -9.590 -9.217 -28.367 1.00 91.06 149 ALA A N 1
ATOM 1213 C CA . ALA A 1 149 ? -9.740 -8.330 -29.517 1.00 91.06 149 ALA A CA 1
ATOM 1214 C C . ALA A 1 149 ? -8.395 -7.727 -29.960 1.00 91.06 149 AL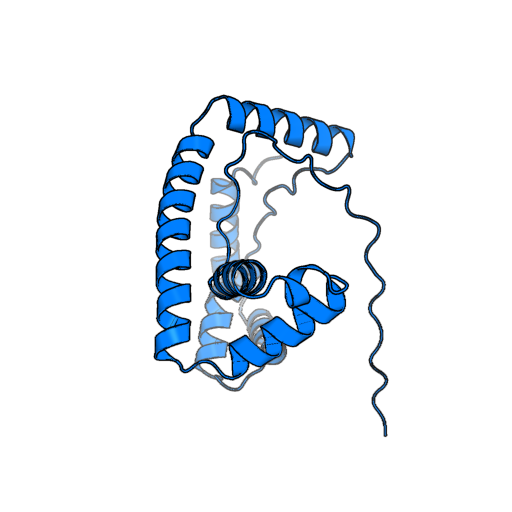A A C 1
ATOM 1216 O O . ALA A 1 149 ? -8.084 -7.729 -31.150 1.00 91.06 149 ALA A O 1
ATOM 1217 N N . VAL A 1 150 ? -7.549 -7.292 -29.019 1.00 93.00 150 VAL A N 1
ATOM 1218 C CA . VAL A 1 150 ? -6.195 -6.799 -29.334 1.00 93.00 150 VAL A CA 1
ATOM 1219 C C . VAL A 1 150 ? -5.331 -7.908 -29.940 1.00 93.00 150 VAL A C 1
ATOM 1221 O O . VAL A 1 150 ? -4.639 -7.677 -30.928 1.00 93.00 150 VAL A O 1
ATOM 1224 N N . ALA A 1 151 ? -5.384 -9.128 -29.396 1.00 92.88 151 ALA A N 1
ATOM 1225 C CA . ALA A 1 151 ? -4.628 -10.259 -29.935 1.00 92.88 151 ALA A CA 1
ATOM 1226 C C . ALA A 1 151 ? -5.075 -10.638 -31.357 1.00 92.88 151 ALA A C 1
ATOM 1228 O O . ALA A 1 151 ? -4.235 -10.999 -32.183 1.00 92.88 151 ALA A O 1
ATOM 1229 N N . LYS A 1 152 ? -6.378 -10.538 -31.653 1.00 93.31 152 LYS A N 1
ATOM 1230 C CA . LYS A 1 152 ? -6.911 -10.723 -33.008 1.00 93.31 152 LYS A CA 1
ATOM 1231 C C . LYS A 1 152 ? -6.367 -9.653 -33.959 1.00 93.31 152 LYS A C 1
ATOM 1233 O O . LYS A 1 152 ? -5.769 -10.015 -34.967 1.00 93.31 152 LYS A O 1
ATOM 1238 N N . ARG A 1 153 ? -6.441 -8.374 -33.565 1.00 91.19 153 ARG A N 1
ATOM 1239 C CA . ARG A 1 153 ? -5.891 -7.256 -34.349 1.00 91.19 153 ARG A CA 1
ATOM 1240 C C . ARG A 1 153 ? -4.396 -7.439 -34.635 1.00 91.19 153 ARG A C 1
ATOM 1242 O O . ARG A 1 153 ? -3.987 -7.215 -35.762 1.00 91.19 153 ARG A O 1
ATOM 1249 N N . TRP A 1 154 ? -3.596 -7.934 -33.675 1.00 93.56 154 TRP A N 1
ATOM 1250 C CA . TRP A 1 154 ? -2.169 -8.237 -33.905 1.00 93.56 154 TRP A CA 1
ATOM 1251 C C . TRP A 1 154 ? -1.934 -9.251 -35.035 1.00 93.56 154 TRP A C 1
ATOM 1253 O O . TRP A 1 154 ? -0.976 -9.127 -35.796 1.00 93.56 154 TRP A O 1
ATOM 1263 N N . LYS A 1 155 ? -2.787 -10.278 -35.134 1.00 93.12 155 LYS A N 1
ATOM 1264 C CA . LYS A 1 155 ? -2.674 -11.310 -36.174 1.00 93.12 155 LYS A CA 1
ATOM 1265 C C . LYS A 1 155 ? -3.032 -10.770 -37.556 1.00 93.12 155 LYS A C 1
ATOM 1267 O O . LYS A 1 155 ? -2.430 -11.217 -38.525 1.00 93.12 155 LYS A O 1
ATOM 1272 N N . GLU A 1 156 ? -3.974 -9.832 -37.613 1.00 92.88 156 GLU A N 1
ATOM 1273 C CA . GLU A 1 156 ? -4.491 -9.230 -38.846 1.00 92.88 156 GLU A CA 1
ATOM 1274 C C . GLU A 1 156 ? -3.577 -8.135 -39.428 1.00 92.88 156 GLU A C 1
ATOM 1276 O O . GLU A 1 156 ? -3.722 -7.829 -40.607 1.00 92.88 156 GLU A O 1
ATOM 1281 N N . LEU A 1 157 ? -2.622 -7.574 -38.665 1.00 91.00 157 LEU A N 1
ATOM 1282 C CA . LEU A 1 157 ? -1.674 -6.592 -39.224 1.00 91.00 157 LEU A CA 1
ATOM 1283 C C . LEU A 1 157 ? -0.744 -7.205 -40.268 1.00 91.00 157 LEU A C 1
ATOM 1285 O O . LEU A 1 157 ? -0.276 -8.344 -40.122 1.00 91.00 157 LEU A O 1
ATOM 1289 N N . SER A 1 158 ? -0.393 -6.382 -41.253 1.00 93.25 158 SER A N 1
ATOM 1290 C CA . SER A 1 158 ? 0.674 -6.672 -42.206 1.00 93.25 158 SER A CA 1
ATOM 1291 C C . SER A 1 158 ? 2.044 -6.735 -41.524 1.00 93.25 158 SER A C 1
ATOM 1293 O O . SER A 1 158 ? 2.248 -6.249 -40.403 1.00 93.25 158 SER A O 1
ATOM 1295 N N . ASP A 1 159 ? 3.005 -7.350 -42.208 1.00 91.25 159 ASP A N 1
ATOM 1296 C CA . ASP A 1 159 ? 4.371 -7.459 -41.699 1.00 91.25 159 ASP A CA 1
ATOM 1297 C C . ASP A 1 159 ? 5.063 -6.089 -41.613 1.00 91.25 159 ASP A C 1
ATOM 1299 O O . ASP A 1 159 ? 5.803 -5.849 -40.657 1.00 91.25 159 ASP A O 1
ATOM 1303 N N . ASP A 1 160 ? 4.741 -5.154 -42.515 1.00 91.50 160 ASP A N 1
ATOM 1304 C CA . ASP A 1 160 ? 5.240 -3.772 -42.484 1.00 91.50 160 ASP A CA 1
ATOM 1305 C C . ASP A 1 160 ? 4.751 -3.011 -41.242 1.00 91.50 160 ASP A C 1
ATOM 1307 O O . ASP A 1 160 ? 5.525 -2.341 -40.553 1.00 91.50 160 ASP A O 1
ATOM 1311 N N . GLU A 1 161 ? 3.475 -3.160 -40.882 1.00 90.62 161 GLU A N 1
ATOM 1312 C CA . GLU A 1 161 ? 2.922 -2.526 -39.682 1.00 90.62 161 GLU A CA 1
ATOM 1313 C C . GLU A 1 161 ? 3.489 -3.154 -38.402 1.00 90.62 161 GLU A C 1
ATOM 1315 O O . GLU A 1 161 ? 3.835 -2.448 -37.449 1.00 90.62 161 GLU A O 1
ATOM 1320 N N . LYS A 1 162 ? 3.656 -4.485 -38.377 1.00 92.81 162 LYS A N 1
ATOM 1321 C CA . LYS A 1 162 ? 4.332 -5.181 -37.269 1.00 92.81 162 LYS A CA 1
ATOM 1322 C C . LYS A 1 162 ? 5.789 -4.730 -37.134 1.00 92.81 162 LYS A C 1
ATOM 1324 O O . LYS A 1 162 ? 6.277 -4.620 -36.003 1.00 92.81 162 LYS A O 1
ATOM 1329 N N . ALA A 1 163 ? 6.474 -4.434 -38.242 1.00 93.06 163 ALA A N 1
ATOM 1330 C CA . ALA A 1 163 ? 7.857 -3.964 -38.246 1.00 93.06 163 ALA A CA 1
ATOM 1331 C C . ALA A 1 163 ? 8.020 -2.621 -37.517 1.00 93.06 163 ALA A C 1
ATOM 1333 O O . ALA A 1 163 ? 8.982 -2.460 -36.762 1.00 93.06 163 ALA A O 1
ATOM 1334 N N . VAL A 1 164 ? 7.053 -1.703 -37.636 1.00 94.00 164 VAL A N 1
ATOM 1335 C CA . VAL A 1 164 ? 7.049 -0.435 -36.881 1.00 94.00 164 VAL A CA 1
ATOM 1336 C C . VAL A 1 164 ? 7.079 -0.699 -35.374 1.00 94.00 164 VAL A C 1
ATOM 1338 O O . VAL A 1 164 ? 7.920 -0.154 -34.656 1.00 94.00 164 VAL A O 1
ATOM 1341 N N . TYR A 1 165 ? 6.214 -1.587 -34.880 1.00 93.62 165 TYR A N 1
ATOM 1342 C CA . TYR A 1 165 ? 6.177 -1.918 -33.453 1.00 93.62 165 TYR A CA 1
ATOM 1343 C C . TYR A 1 165 ? 7.413 -2.694 -32.994 1.00 93.62 165 TYR A C 1
ATOM 1345 O O . TYR A 1 165 ? 7.899 -2.466 -31.884 1.00 93.62 165 TYR A O 1
ATOM 1353 N N . ASN A 1 166 ? 7.949 -3.583 -33.834 1.00 92.75 166 ASN A N 1
ATOM 1354 C CA . ASN A 1 166 ? 9.199 -4.287 -33.550 1.00 92.75 166 ASN A CA 1
ATOM 1355 C C . ASN A 1 166 ? 10.378 -3.313 -33.424 1.00 92.75 166 ASN A C 1
ATOM 1357 O O . ASN A 1 166 ? 11.153 -3.448 -32.478 1.00 92.75 166 ASN A O 1
ATOM 1361 N N . LYS A 1 167 ? 10.461 -2.292 -34.286 1.00 93.75 167 LYS A N 1
ATOM 1362 C CA . LYS A 1 167 ? 11.484 -1.241 -34.204 1.00 93.75 167 LYS A CA 1
ATOM 1363 C C . LYS A 1 167 ? 11.367 -0.426 -32.914 1.00 93.75 167 LYS A C 1
ATOM 1365 O O . LYS A 1 167 ? 12.353 -0.274 -32.201 1.00 93.75 167 LYS A O 1
ATOM 1370 N N . ILE A 1 168 ? 10.154 -0.010 -32.539 1.00 92.62 168 ILE A N 1
ATOM 1371 C CA . ILE A 1 168 ? 9.910 0.700 -31.268 1.00 92.62 168 ILE A CA 1
ATOM 1372 C C . ILE A 1 168 ? 10.339 -0.158 -30.067 1.00 92.62 168 ILE A C 1
ATOM 1374 O O . ILE A 1 168 ? 10.920 0.337 -29.096 1.00 92.62 168 ILE A O 1
ATOM 1378 N N . ALA A 1 169 ? 10.036 -1.457 -30.104 1.00 93.31 169 ALA A N 1
ATOM 1379 C CA . ALA A 1 169 ? 10.437 -2.382 -29.054 1.00 93.31 169 ALA A CA 1
ATOM 1380 C C . ALA A 1 169 ? 11.961 -2.573 -29.006 1.00 93.31 169 ALA A C 1
ATOM 1382 O O . ALA A 1 169 ? 12.534 -2.615 -27.915 1.00 93.31 169 ALA A O 1
ATOM 1383 N N . GLU A 1 170 ? 12.620 -2.639 -30.163 1.00 92.56 170 GLU A N 1
ATOM 1384 C CA . GLU A 1 170 ? 14.075 -2.700 -30.282 1.00 92.56 170 GLU A CA 1
ATOM 1385 C C . GLU A 1 170 ? 14.739 -1.452 -29.695 1.00 92.56 170 GLU A C 1
ATOM 1387 O O . GLU A 1 170 ? 15.561 -1.588 -28.792 1.00 92.56 170 GLU A O 1
ATOM 1392 N N . GLU A 1 171 ? 14.316 -0.248 -30.082 1.00 93.00 171 GLU A N 1
ATOM 1393 C CA . GLU A 1 171 ? 14.839 1.015 -29.541 1.00 93.00 171 GLU A CA 1
ATOM 1394 C C . GLU A 1 171 ? 14.688 1.092 -28.013 1.00 93.00 171 GLU A C 1
ATOM 1396 O O . GLU A 1 171 ? 15.604 1.512 -27.298 1.00 93.00 171 GLU A O 1
ATOM 1401 N N . LYS A 1 172 ? 13.553 0.622 -27.476 1.00 90.69 172 LYS A N 1
ATOM 1402 C CA . LYS A 1 172 ? 13.335 0.531 -26.023 1.00 90.69 172 LYS A CA 1
ATOM 1403 C C . LYS A 1 172 ? 14.260 -0.478 -25.358 1.00 90.69 172 LYS A C 1
ATOM 1405 O O . LYS A 1 172 ? 14.760 -0.207 -24.267 1.00 90.69 172 LYS A O 1
ATOM 1410 N N . ASN A 1 173 ? 14.503 -1.619 -25.996 1.00 91.19 173 ASN A N 1
ATOM 1411 C CA . ASN A 1 173 ? 15.452 -2.607 -25.498 1.00 91.19 173 ASN A CA 1
ATOM 1412 C C . ASN A 1 173 ? 16.890 -2.078 -25.549 1.00 91.19 173 ASN A C 1
ATOM 1414 O O . ASN A 1 173 ? 17.630 -2.308 -24.595 1.00 91.19 173 ASN A O 1
ATOM 1418 N N . VAL A 1 174 ? 17.277 -1.348 -26.601 1.00 90.56 174 VAL A N 1
ATOM 1419 C CA . VAL A 1 174 ? 18.591 -0.692 -26.721 1.00 90.56 174 VAL A CA 1
ATOM 1420 C C . VAL A 1 174 ? 18.763 0.325 -25.597 1.00 90.56 174 VAL A C 1
ATOM 1422 O O . VAL A 1 174 ? 19.725 0.244 -24.836 1.00 90.56 174 VAL A O 1
ATOM 1425 N N . LYS A 1 175 ? 17.785 1.219 -25.410 1.00 89.12 175 LYS A N 1
ATOM 1426 C CA . LYS A 1 175 ? 17.800 2.223 -24.335 1.00 89.12 175 LYS A CA 1
ATOM 1427 C C . LYS A 1 175 ? 17.849 1.597 -22.937 1.00 89.12 175 LYS A C 1
ATOM 1429 O O . LYS A 1 175 ? 18.430 2.176 -22.026 1.00 89.12 175 LYS A O 1
ATOM 1434 N N . ALA A 1 176 ? 17.248 0.422 -22.762 1.00 86.69 176 ALA A N 1
ATOM 1435 C CA . ALA A 1 176 ? 17.289 -0.339 -21.516 1.00 86.69 176 ALA A CA 1
ATOM 1436 C C . ALA A 1 176 ? 18.565 -1.193 -21.345 1.00 86.69 176 ALA A C 1
ATOM 1438 O O . ALA A 1 176 ? 18.669 -1.916 -20.354 1.00 86.69 176 ALA A O 1
ATOM 1439 N N . GLY A 1 177 ? 19.516 -1.150 -22.288 1.00 85.50 177 GLY A N 1
ATOM 1440 C CA . GLY A 1 177 ? 20.747 -1.948 -22.245 1.00 85.50 177 GLY A CA 1
ATOM 1441 C C . GLY A 1 177 ? 20.511 -3.456 -22.402 1.00 85.50 177 GLY A C 1
ATOM 1442 O O . GLY A 1 177 ? 21.268 -4.269 -21.873 1.00 85.50 177 GLY A O 1
ATOM 1443 N N . LEU A 1 178 ? 19.427 -3.849 -23.076 1.00 82.88 178 LEU A N 1
ATOM 1444 C CA . LEU A 1 178 ? 18.999 -5.243 -23.246 1.00 82.88 178 LEU A CA 1
ATOM 1445 C C . LEU A 1 178 ? 19.344 -5.828 -24.628 1.00 82.88 178 LEU A C 1
ATOM 1447 O O . LEU A 1 17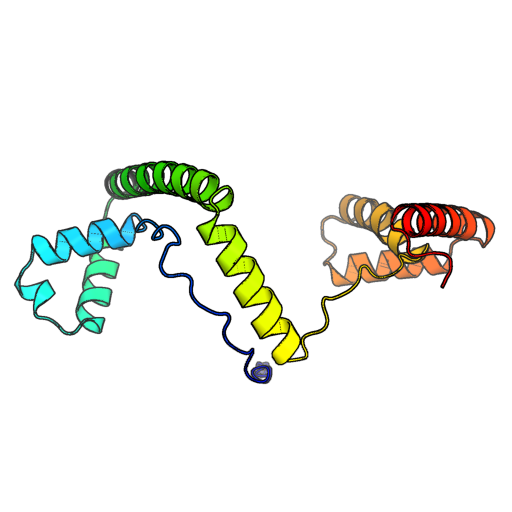8 ? 18.964 -6.963 -24.928 1.00 82.88 178 LEU A O 1
ATOM 1451 N N . VAL A 1 179 ? 20.050 -5.086 -25.481 1.00 75.50 179 VAL A N 1
ATOM 1452 C CA . VAL A 1 179 ? 20.517 -5.534 -26.803 1.00 75.50 179 VAL A CA 1
ATOM 1453 C C . VAL A 1 179 ? 22.045 -5.663 -26.755 1.00 75.50 179 VAL A C 1
ATOM 1455 O O . VAL A 1 179 ? 22.703 -4.718 -26.340 1.00 75.50 179 VAL A O 1
ATOM 1458 N N . GLY A 1 180 ? 22.592 -6.833 -27.122 1.00 60.34 180 GLY A N 1
ATOM 1459 C CA . GLY A 1 180 ? 24.043 -7.101 -27.135 1.00 60.34 180 GLY A CA 1
ATOM 1460 C C . GLY A 1 180 ? 24.600 -7.908 -25.950 1.00 60.34 180 GLY A C 1
ATOM 1461 O O . GLY A 1 180 ? 25.518 -7.453 -25.275 1.00 60.34 180 GLY A O 1
ATOM 1462 N N . ARG A 1 181 ? 24.068 -9.109 -25.695 1.00 41.62 181 ARG A N 1
ATOM 1463 C CA . ARG A 1 181 ? 24.740 -10.149 -24.899 1.00 41.62 181 ARG A CA 1
ATOM 1464 C C . ARG A 1 181 ? 24.654 -11.475 -25.629 1.00 41.62 181 ARG A C 1
ATOM 1466 O O . ARG A 1 181 ? 23.554 -11.724 -26.176 1.00 41.62 181 ARG A O 1
#

Foldseek 3Di:
DDDDDDDDDDPDDDDDFDDQPPQQDQFDALLVVQLVVVCVVDVVLVPDDPVVSVVVSVVVLVVDDPVSSVVSRVVRVVVRVVSVVVNVVVCVDPSVVVSVVVRVVVCVVVVPPDPQDDQDALLNQQLVVQLVVLCVVCVPDDPVRSSVVSVVVVVPDDPVVSVVSRVVSVVVCVVSVNPDD

Secondary structure (DSSP, 8-state):
-------PPPPS-PPPPPPPSSSPPPPPPHHHHHHHHHHHH-HHHHHS-HHHHHHHHHHHHHHS-HHHHHHHHHHHHHHHHHHHHHHHHHTTSHHHHHHHHHHHHHHHHTT----PPPPPPHHHHHHHHHHHHHHHH-TT--HHHHHHHHHHHHHHS-HHHHHHHHHHHHHHHHHTT-S--